Protein AF-A0A811VHV4-F1 (afdb_monomer_lite)

InterPro domains:
  IPR000092 Polyprenyl synthetase-like [PF00348] (8-202)
  IPR008949 Isoprenoid synthase domain superfamily [G3DSA:1.10.600.10] (3-207)
  IPR008949 Isoprenoid synthase domain superfamily [SSF48576] (8-201)
  IPR033749 Polyprenyl synthetase, conserved site [PS00723] (11-25)
  IPR039702 Farnesyl pyrophosphate synthase-like [PTHR11525] (8-202)

Sequence (209 aa):
MYILQMICFILITDDIVDRSTTRRGKICWHHLDGVGLSAINDALLIENGLYELLHKHFRHLDCYADLLELFQQNIFKCICGQTLDILLTKRNVTTFNMNTYKSLVLNKTSCHFFYLPIFLGLHLAGVRDPEVFKESEAIIYDLGNYFQAKNDFLDVFGNPEITGKIGSDIQSNKCSWLAVKCMEHASEEQKAVMAECYGQNGRCSLPSI

Foldseek 3Di:
DLLVLLVVLLQLVVCVLLVFQWDQQHGRPLPDPPPNPVSNVVSVVSLVVSVVVLCVPPVPPPCSVVLVCLSVVLSVLQVVLVVLQLVQLPDQLLPQAPVSVLSSLVRNFLSSPQLNVVVVVCVVVVPDDVVVNVVSSVVSSVVSSVVQLVVLVCLQANDCVVRRTHRRCQLSSGSHPVSNVCSVPPDPVSSVLSRVAGNDDDDSHDHRD

Organism: Ceratitis capitata (NCBI:txid7213)

Secondary structure (DSSP, 8-state):
-HHHHHHHHHHHHHHHHTT-SEETTEE-GGGSTTTGGGHHHHHHHHHHHHHHHHHHHHTTSTTHHHHHHHHHHHHHHHHHHHHHHHHHTTS-GGG--HHHHHHHHIIIIIIIIIIHHHHHHHHHTT---HHHHHHHHHHHHHHHHHHHHHHHHHHHHS-HHHHSS---TTTTT---HHHHHHHHH--HHHHHHHHHHTT--STTPPPP-

Structure (mmCIF, N/CA/C/O backbone):
data_AF-A0A811VHV4-F1
#
_entry.id   AF-A0A811VHV4-F1
#
loop_
_atom_site.group_PDB
_atom_site.id
_atom_site.type_symbol
_atom_site.label_atom_id
_atom_site.label_alt_id
_atom_site.label_comp_id
_atom_site.label_asym_id
_atom_site.label_entity_id
_atom_site.label_seq_id
_atom_site.pdbx_PDB_ins_code
_atom_site.Cartn_x
_atom_site.Cartn_y
_atom_site.Cartn_z
_atom_site.occupancy
_atom_site.B_iso_or_equiv
_atom_site.auth_seq_id
_atom_site.auth_comp_id
_atom_site.auth_asym_id
_atom_site.auth_atom_id
_atom_site.pdbx_PDB_model_num
ATOM 1 N N . MET A 1 1 ? 3.488 -8.188 -15.538 1.00 52.50 1 MET A N 1
ATOM 2 C CA . MET A 1 1 ? 4.008 -9.314 -14.727 1.00 52.50 1 MET A CA 1
ATOM 3 C C . MET A 1 1 ? 4.801 -8.818 -13.514 1.00 52.50 1 MET A C 1
ATOM 5 O O . MET A 1 1 ? 4.382 -9.105 -12.406 1.00 52.50 1 MET A O 1
ATOM 9 N N . TYR A 1 2 ? 5.847 -8.006 -13.695 1.00 70.56 2 TYR A N 1
ATOM 10 C CA . TYR A 1 2 ? 6.724 -7.480 -12.625 1.00 70.56 2 TYR A CA 1
ATOM 11 C C . TYR A 1 2 ? 6.000 -6.685 -11.524 1.00 70.56 2 TYR A C 1
ATOM 13 O O . TYR A 1 2 ? 6.108 -7.004 -10.346 1.00 70.56 2 TYR A O 1
ATOM 21 N N . ILE A 1 3 ? 5.172 -5.707 -11.911 1.00 71.44 3 ILE A N 1
ATOM 22 C CA . ILE A 1 3 ? 4.369 -4.904 -10.967 1.00 71.44 3 ILE A CA 1
ATOM 23 C C . ILE A 1 3 ? 3.436 -5.798 -10.133 1.00 71.44 3 ILE A C 1
ATOM 25 O O . ILE A 1 3 ? 3.267 -5.589 -8.937 1.00 71.44 3 ILE A O 1
ATOM 29 N N . LEU A 1 4 ? 2.865 -6.838 -10.753 1.00 71.12 4 LEU A N 1
ATOM 30 C CA . LEU A 1 4 ? 1.961 -7.764 -10.073 1.00 71.12 4 LEU A CA 1
ATOM 31 C C . LEU A 1 4 ? 2.694 -8.611 -9.024 1.00 71.12 4 LEU A C 1
ATOM 33 O O . LEU A 1 4 ? 2.136 -8.843 -7.960 1.00 71.12 4 LEU A O 1
ATOM 37 N N . GLN A 1 5 ? 3.930 -9.042 -9.296 1.00 74.06 5 GLN A N 1
ATOM 38 C CA . GLN A 1 5 ? 4.745 -9.770 -8.317 1.00 74.06 5 GLN A CA 1
ATOM 39 C C . GLN A 1 5 ? 5.086 -8.904 -7.111 1.00 74.06 5 GLN A C 1
ATOM 41 O O . GLN A 1 5 ? 4.944 -9.364 -5.981 1.00 74.06 5 GLN A O 1
ATOM 46 N N . MET A 1 6 ? 5.444 -7.640 -7.340 1.00 78.94 6 MET A N 1
ATOM 47 C CA . MET A 1 6 ? 5.687 -6.716 -6.240 1.00 78.94 6 MET A CA 1
ATOM 48 C C . MET A 1 6 ? 4.425 -6.532 -5.377 1.00 78.94 6 MET A C 1
ATOM 50 O O . MET A 1 6 ? 4.486 -6.666 -4.160 1.00 78.94 6 MET A O 1
ATOM 54 N N . ILE A 1 7 ? 3.261 -6.312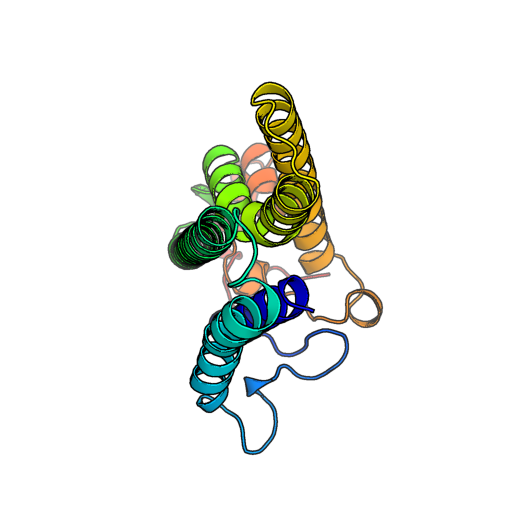 -6.000 1.00 82.75 7 ILE A N 1
ATOM 55 C CA . ILE A 1 7 ? 1.985 -6.215 -5.273 1.00 82.75 7 ILE A CA 1
ATOM 56 C C . ILE A 1 7 ? 1.703 -7.506 -4.485 1.00 82.75 7 ILE A C 1
ATOM 58 O O . ILE A 1 7 ? 1.232 -7.441 -3.355 1.00 82.75 7 ILE A O 1
ATOM 62 N N . CYS A 1 8 ? 1.996 -8.683 -5.044 1.00 88.19 8 CYS A N 1
ATOM 63 C CA . CYS A 1 8 ? 1.792 -9.951 -4.343 1.00 88.19 8 CYS A CA 1
ATOM 64 C C . CYS A 1 8 ? 2.658 -10.081 -3.081 1.00 88.19 8 CYS A C 1
ATOM 66 O O . CYS A 1 8 ? 2.121 -10.473 -2.048 1.00 88.19 8 CYS A O 1
ATOM 68 N N . PHE A 1 9 ? 3.952 -9.744 -3.133 1.00 90.31 9 PHE A N 1
ATOM 69 C CA . PHE A 1 9 ? 4.819 -9.833 -1.947 1.00 90.31 9 PHE A CA 1
ATOM 70 C C . PHE A 1 9 ? 4.335 -8.888 -0.832 1.00 90.31 9 PHE A C 1
ATOM 72 O O . PHE A 1 9 ? 4.255 -9.287 0.333 1.00 90.31 9 PHE A O 1
ATOM 79 N N . ILE A 1 10 ? 3.950 -7.658 -1.198 1.00 90.75 10 ILE A N 1
ATOM 80 C CA . ILE A 1 10 ? 3.453 -6.662 -0.242 1.00 90.75 10 ILE A CA 1
ATOM 81 C C . ILE A 1 10 ? 2.169 -7.171 0.410 1.00 90.75 10 ILE A C 1
ATOM 83 O O . ILE A 1 10 ? 2.058 -7.139 1.626 1.00 90.75 10 ILE A O 1
ATOM 87 N N . LEU A 1 11 ? 1.224 -7.704 -0.370 1.00 92.75 11 LEU A N 1
ATOM 88 C CA . LEU A 1 11 ? -0.044 -8.198 0.173 1.00 92.75 11 LEU A CA 1
ATOM 89 C C . LEU A 1 11 ? 0.126 -9.421 1.080 1.00 92.75 11 LEU A C 1
ATOM 91 O O . LEU A 1 11 ? -0.565 -9.512 2.086 1.00 92.75 11 LEU A O 1
ATOM 95 N N . ILE A 1 12 ? 1.035 -10.350 0.759 1.00 94.94 12 ILE A N 1
ATOM 96 C CA . ILE A 1 12 ? 1.286 -11.516 1.624 1.00 94.94 12 ILE A CA 1
ATOM 97 C C . ILE A 1 12 ? 1.836 -11.066 2.979 1.00 94.94 12 ILE A C 1
ATOM 99 O O . ILE A 1 12 ? 1.396 -11.565 4.013 1.00 94.94 12 ILE A O 1
ATOM 103 N N . THR A 1 13 ? 2.787 -10.130 2.984 1.00 94.88 13 THR A N 1
ATOM 104 C CA . THR A 1 13 ? 3.376 -9.629 4.233 1.00 94.88 13 THR A CA 1
ATOM 105 C C . THR A 1 13 ? 2.390 -8.767 5.026 1.00 94.88 13 THR A C 1
ATOM 107 O O . THR A 1 13 ? 2.272 -8.962 6.233 1.00 94.88 13 THR A O 1
ATOM 110 N N . ASP A 1 14 ? 1.627 -7.898 4.356 1.00 93.69 14 ASP A N 1
ATOM 111 C CA . ASP A 1 14 ? 0.544 -7.085 4.933 1.00 93.69 14 ASP A CA 1
ATOM 112 C C . ASP A 1 14 ? -0.527 -7.972 5.590 1.00 93.69 14 ASP A C 1
ATOM 114 O O . ASP A 1 14 ? -0.822 -7.789 6.766 1.00 93.69 14 ASP A O 1
ATOM 118 N N . ASP A 1 15 ? -1.002 -9.021 4.903 1.00 95.19 15 ASP A N 1
ATOM 119 C CA . ASP A 1 15 ? -1.993 -9.962 5.446 1.00 95.19 15 ASP A CA 1
ATOM 120 C C . ASP A 1 15 ? -1.512 -10.641 6.742 1.00 95.19 15 ASP A C 1
ATOM 122 O O . ASP A 1 15 ? -2.307 -10.854 7.658 1.00 95.19 15 ASP A O 1
ATOM 126 N N . ILE A 1 16 ? -0.224 -10.997 6.832 1.00 94.88 16 ILE A N 1
ATOM 127 C CA . ILE A 1 16 ? 0.360 -11.616 8.035 1.00 94.88 16 ILE A CA 1
ATOM 128 C C . ILE A 1 16 ? 0.435 -10.602 9.179 1.00 94.88 16 ILE A C 1
ATOM 130 O O . ILE A 1 16 ? 0.055 -10.914 10.309 1.00 94.88 16 ILE A O 1
ATOM 134 N N . VAL A 1 17 ? 0.944 -9.398 8.898 1.00 92.75 17 VAL A N 1
ATOM 135 C CA . VAL A 1 17 ? 1.112 -8.328 9.893 1.00 92.75 17 VAL A CA 1
ATOM 136 C C . VAL A 1 17 ? -0.241 -7.897 10.454 1.00 92.75 17 VAL A C 1
ATOM 138 O O . VAL A 1 17 ? -0.388 -7.774 11.673 1.00 92.75 17 VAL A O 1
ATOM 141 N N . ASP A 1 18 ? -1.233 -7.751 9.580 1.00 90.81 18 ASP A N 1
ATOM 142 C CA . ASP A 1 18 ? -2.575 -7.279 9.919 1.00 90.81 18 ASP A CA 1
ATOM 143 C C . ASP A 1 18 ? -3.500 -8.407 10.382 1.00 90.81 18 ASP A C 1
ATOM 145 O O . ASP A 1 18 ? -4.642 -8.155 10.762 1.00 90.81 18 ASP A O 1
ATOM 149 N N . ARG A 1 19 ? -3.011 -9.656 10.388 1.00 90.75 19 ARG A N 1
ATOM 150 C CA . ARG A 1 19 ? -3.784 -10.857 10.751 1.00 90.75 19 ARG A CA 1
ATOM 151 C C . ARG A 1 19 ? -5.083 -10.959 9.947 1.00 90.75 19 ARG A C 1
ATOM 153 O O . ARG A 1 19 ? -6.136 -11.321 10.474 1.00 90.75 19 ARG A O 1
ATOM 160 N N . SER A 1 20 ? -5.008 -10.587 8.673 1.00 91.56 20 SER A N 1
ATOM 161 C CA . SER A 1 20 ? -6.149 -10.597 7.768 1.00 91.56 20 SER A CA 1
ATOM 162 C C . SER A 1 20 ? -6.612 -12.026 7.497 1.00 91.56 20 SER A C 1
ATOM 164 O O . SER A 1 20 ? -5.809 -12.936 7.305 1.00 91.56 20 SER A O 1
ATOM 166 N N . THR A 1 21 ? -7.929 -12.218 7.435 1.00 92.50 21 THR A N 1
ATOM 167 C CA . THR A 1 21 ? -8.536 -13.539 7.221 1.00 92.50 21 THR A CA 1
ATOM 168 C C . THR A 1 21 ? -8.737 -13.860 5.743 1.00 92.50 21 THR A C 1
ATOM 170 O O . THR A 1 21 ? -8.557 -15.004 5.319 1.00 92.50 21 THR A O 1
ATOM 173 N N . THR A 1 22 ? -9.124 -12.857 4.951 1.00 94.12 22 THR A N 1
ATOM 174 C CA . THR A 1 22 ? -9.498 -13.006 3.543 1.00 94.12 22 THR A CA 1
ATOM 175 C C . THR A 1 22 ? -8.880 -11.926 2.664 1.00 94.12 22 THR A C 1
ATOM 177 O O . THR A 1 22 ? -8.770 -10.762 3.046 1.00 94.12 22 THR A O 1
ATOM 180 N N . ARG A 1 23 ? -8.510 -12.321 1.446 1.00 94.00 23 ARG A N 1
ATOM 181 C CA . ARG A 1 23 ? -7.950 -11.469 0.402 1.00 94.00 23 ARG A CA 1
ATOM 182 C C . ARG A 1 23 ? -8.468 -11.935 -0.955 1.00 94.00 23 ARG A C 1
ATOM 184 O O . ARG A 1 23 ? -8.338 -13.104 -1.315 1.00 94.00 23 ARG A O 1
ATOM 191 N N . ARG A 1 24 ? -9.034 -11.011 -1.743 1.00 92.44 24 ARG A N 1
ATOM 192 C CA . ARG A 1 24 ? -9.585 -11.286 -3.090 1.00 92.44 24 ARG A CA 1
ATOM 193 C C . ARG A 1 24 ? -10.616 -12.432 -3.091 1.00 92.44 24 ARG A C 1
ATOM 195 O O . ARG A 1 24 ? -10.602 -13.284 -3.977 1.00 92.44 24 ARG A O 1
ATOM 202 N N . GLY A 1 25 ? -11.483 -12.464 -2.077 1.00 92.19 25 GLY A N 1
ATOM 203 C CA . GLY A 1 25 ? -12.561 -13.451 -1.942 1.00 92.19 25 GLY A CA 1
ATOM 204 C C . GLY A 1 25 ? -12.096 -14.858 -1.549 1.00 92.19 25 GLY A C 1
ATOM 205 O O . GLY A 1 25 ? -12.877 -15.802 -1.628 1.00 92.19 25 GLY A O 1
ATOM 206 N N . LYS A 1 26 ? -10.830 -15.025 -1.151 1.00 94.25 26 LYS A N 1
ATOM 207 C CA . LYS A 1 26 ? -10.260 -16.292 -0.671 1.00 94.25 26 LYS A CA 1
ATOM 208 C C . LYS A 1 26 ? -9.580 -16.086 0.675 1.00 94.25 26 LYS A C 1
ATOM 210 O O . LYS A 1 26 ? -9.300 -14.953 1.051 1.00 94.25 26 LYS A O 1
ATOM 215 N N . ILE A 1 27 ? -9.305 -17.169 1.395 1.00 96.06 27 ILE A N 1
ATOM 216 C CA . ILE A 1 27 ? -8.508 -17.105 2.626 1.00 96.06 27 ILE A CA 1
ATOM 217 C C . ILE A 1 27 ? -7.093 -16.592 2.331 1.00 96.06 27 ILE A C 1
ATOM 219 O O . ILE A 1 27 ? -6.532 -16.889 1.272 1.00 96.06 27 ILE A O 1
ATOM 223 N N . CYS A 1 28 ? -6.537 -15.795 3.246 1.00 96.94 28 CYS A N 1
ATOM 224 C CA . CYS A 1 28 ? -5.181 -15.264 3.108 1.00 96.94 28 CYS A CA 1
ATOM 225 C C . CYS A 1 28 ? -4.146 -16.394 3.018 1.00 96.94 28 CYS A C 1
ATOM 227 O O . CYS A 1 28 ? -4.327 -17.469 3.588 1.00 96.94 28 CYS A O 1
ATOM 229 N N . TRP A 1 29 ? -3.039 -16.140 2.313 1.00 97.56 29 TRP A N 1
ATOM 230 C CA . TRP A 1 29 ? -2.029 -17.160 1.994 1.00 97.56 29 TRP A CA 1
ATOM 231 C C . TRP A 1 29 ? -1.515 -17.904 3.238 1.00 97.56 29 TRP A C 1
ATOM 233 O O . TRP A 1 29 ? -1.483 -19.130 3.258 1.00 97.56 29 TRP A O 1
ATOM 243 N N . HIS A 1 30 ? -1.214 -17.170 4.311 1.00 97.19 30 HIS A N 1
ATOM 244 C CA . HIS A 1 30 ? -0.701 -17.723 5.568 1.00 97.19 30 HIS A CA 1
ATOM 245 C C . HIS A 1 30 ? -1.728 -18.549 6.370 1.00 97.19 30 HIS A C 1
ATOM 247 O O . HIS A 1 30 ? -1.357 -19.203 7.342 1.00 97.19 30 HIS A O 1
ATOM 253 N N . HIS A 1 31 ? -3.005 -18.539 5.975 1.00 96.44 31 HIS A N 1
ATOM 254 C CA . HIS A 1 31 ? -4.063 -19.359 6.569 1.00 96.44 31 HIS A CA 1
ATOM 255 C C . HIS A 1 31 ? -4.321 -20.671 5.819 1.00 96.44 31 HIS A C 1
ATOM 257 O O . HIS A 1 31 ? -5.111 -21.489 6.291 1.00 96.44 31 HIS A O 1
ATOM 263 N N . LEU A 1 32 ? -3.687 -20.888 4.665 1.00 97.19 32 LEU A N 1
ATOM 264 C CA . LEU A 1 32 ? -3.795 -22.159 3.956 1.00 97.19 32 LEU A CA 1
ATOM 265 C C . LEU A 1 32 ? -3.108 -23.283 4.734 1.00 97.19 32 LEU A C 1
ATOM 267 O O . LEU A 1 32 ? -2.071 -23.082 5.374 1.00 97.19 32 LEU A O 1
ATOM 271 N N . ASP A 1 33 ? -3.688 -24.479 4.640 1.00 97.00 33 ASP A N 1
ATOM 272 C CA . ASP A 1 33 ? -3.128 -25.674 5.261 1.00 97.00 33 ASP A CA 1
ATOM 273 C C . ASP A 1 33 ? -1.717 -25.956 4.718 1.00 97.00 33 A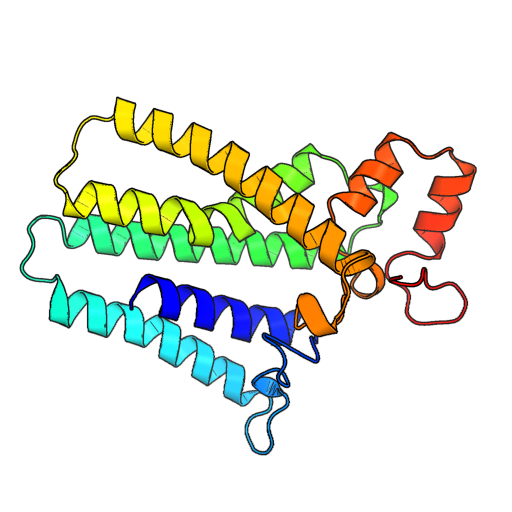SP A C 1
ATOM 275 O O . ASP A 1 33 ? -1.466 -25.864 3.515 1.00 97.00 33 ASP A O 1
ATOM 279 N N . GLY A 1 34 ? -0.780 -26.244 5.622 1.00 96.06 34 GLY A N 1
ATOM 280 C CA . GLY A 1 34 ? 0.634 -26.456 5.300 1.00 96.06 34 GLY A CA 1
ATOM 281 C C . GLY A 1 34 ? 1.470 -25.202 4.995 1.00 96.06 34 GLY A C 1
ATOM 282 O O . GLY A 1 34 ? 2.676 -25.350 4.810 1.00 96.06 34 GLY A O 1
ATOM 283 N N . VAL A 1 35 ? 0.888 -23.993 4.971 1.00 97.62 35 VAL A N 1
ATOM 284 C CA . VAL A 1 35 ? 1.635 -22.738 4.735 1.00 97.62 35 VAL A CA 1
ATOM 285 C C . VAL A 1 35 ? 2.039 -22.080 6.061 1.00 97.62 35 VAL A C 1
ATOM 287 O O . VAL A 1 35 ? 3.207 -22.073 6.450 1.00 97.62 35 VAL A O 1
ATOM 290 N N . GLY A 1 36 ? 1.079 -21.530 6.811 1.00 96.56 36 GLY A N 1
ATOM 291 C CA . GLY A 1 36 ? 1.384 -20.820 8.056 1.00 96.56 36 GLY A CA 1
ATOM 292 C C . GLY A 1 36 ? 2.429 -19.710 7.859 1.00 96.56 36 GLY A C 1
ATOM 293 O O . GLY A 1 36 ? 2.364 -18.924 6.915 1.00 96.56 36 GLY A O 1
ATOM 294 N N . LEU A 1 37 ? 3.433 -19.659 8.740 1.00 96.81 37 LEU A N 1
ATOM 295 C CA . LEU A 1 37 ? 4.505 -18.657 8.671 1.00 96.81 37 LEU A CA 1
ATOM 296 C C . LEU A 1 37 ? 5.555 -18.930 7.578 1.00 96.81 37 LEU A C 1
ATOM 298 O O . LEU A 1 37 ? 6.397 -18.061 7.345 1.00 96.81 37 LEU A O 1
ATOM 302 N N . SER A 1 38 ? 5.499 -20.063 6.856 1.00 97.31 38 SER A N 1
ATOM 303 C CA . SER A 1 38 ? 6.341 -20.245 5.658 1.00 97.31 38 SER A CA 1
ATOM 304 C C . SER A 1 38 ? 6.040 -19.186 4.595 1.00 97.31 38 SER A C 1
ATOM 306 O O . SER A 1 38 ? 6.923 -18.841 3.813 1.00 97.31 38 SER A O 1
ATOM 308 N N . ALA A 1 39 ? 4.841 -18.593 4.646 1.00 97.06 39 ALA A N 1
ATOM 309 C CA . ALA A 1 39 ? 4.422 -17.450 3.847 1.00 97.06 39 ALA A CA 1
ATOM 310 C C . ALA A 1 39 ? 5.426 -16.283 3.850 1.00 97.06 39 ALA A C 1
ATOM 312 O O . ALA A 1 39 ? 5.520 -15.560 2.861 1.00 97.06 39 ALA A O 1
ATOM 313 N N . ILE A 1 40 ? 6.199 -16.104 4.930 1.00 96.56 40 ILE A N 1
ATOM 314 C CA . ILE A 1 40 ? 7.266 -15.094 4.990 1.00 96.56 40 ILE A CA 1
ATOM 315 C C . ILE A 1 40 ? 8.348 -15.409 3.950 1.00 96.56 40 ILE A C 1
ATOM 317 O O . ILE A 1 40 ? 8.746 -14.537 3.180 1.00 96.56 40 ILE A O 1
ATOM 321 N N . ASN A 1 41 ? 8.799 -16.663 3.894 1.00 97.19 41 ASN A N 1
ATOM 322 C CA . ASN A 1 41 ? 9.777 -17.102 2.905 1.00 97.19 41 ASN A CA 1
ATOM 323 C C . ASN A 1 41 ? 9.199 -17.051 1.483 1.00 97.19 41 ASN A C 1
ATOM 325 O O . ASN A 1 41 ? 9.908 -16.674 0.554 1.00 97.19 41 ASN A O 1
ATOM 329 N N . ASP A 1 42 ? 7.914 -17.362 1.309 1.00 97.00 42 ASP A N 1
ATOM 330 C CA . ASP A 1 42 ? 7.249 -17.261 0.005 1.00 97.00 42 ASP A CA 1
ATOM 331 C C . ASP A 1 42 ? 7.206 -15.811 -0.503 1.00 97.00 42 ASP A C 1
ATOM 333 O O . ASP A 1 42 ? 7.451 -15.557 -1.683 1.00 97.00 42 ASP A O 1
ATOM 337 N N . ALA A 1 43 ? 6.960 -14.840 0.384 1.00 95.56 43 ALA A N 1
ATOM 338 C CA . ALA A 1 43 ? 7.027 -13.424 0.035 1.00 95.56 43 ALA A CA 1
ATOM 339 C C . ALA A 1 43 ? 8.448 -13.006 -0.381 1.00 95.56 43 ALA A C 1
ATOM 341 O O . ALA A 1 43 ? 8.606 -12.352 -1.412 1.00 95.56 43 ALA A O 1
ATOM 342 N N . LEU A 1 44 ? 9.477 -13.445 0.355 1.00 95.12 44 LEU A N 1
ATOM 343 C CA . LEU A 1 44 ? 10.881 -13.200 0.001 1.00 95.12 44 LEU A CA 1
ATOM 344 C C . LEU A 1 44 ? 11.255 -13.838 -1.343 1.00 95.12 44 LEU A C 1
ATOM 346 O O . LEU A 1 44 ? 11.988 -13.238 -2.128 1.00 95.12 44 LEU A O 1
ATOM 350 N N . LEU A 1 45 ? 10.739 -15.034 -1.639 1.00 95.75 45 LEU A N 1
ATOM 351 C CA . LEU A 1 45 ? 10.935 -15.695 -2.928 1.00 95.75 45 LEU A CA 1
ATOM 352 C C . LEU A 1 45 ? 10.320 -14.878 -4.071 1.00 95.75 45 LEU A C 1
ATOM 354 O O . LEU A 1 45 ? 10.953 -14.713 -5.113 1.00 95.75 45 LEU A O 1
ATOM 358 N N . ILE A 1 46 ? 9.106 -14.353 -3.885 1.00 94.69 46 ILE A N 1
ATOM 359 C CA . ILE A 1 46 ? 8.431 -13.510 -4.882 1.00 94.69 46 ILE A CA 1
ATOM 360 C C . ILE A 1 46 ? 9.198 -12.200 -5.095 1.00 94.69 46 ILE A C 1
ATOM 362 O O . ILE A 1 46 ? 9.397 -11.796 -6.242 1.00 94.69 46 ILE A O 1
ATOM 366 N N . GLU A 1 47 ? 9.650 -11.560 -4.014 1.00 92.81 47 GLU A N 1
ATOM 367 C CA . GLU A 1 47 ? 10.460 -10.342 -4.076 1.00 92.81 47 GLU A CA 1
ATOM 368 C C . GLU A 1 47 ? 11.782 -10.588 -4.815 1.00 92.81 47 GLU A C 1
ATOM 370 O O . GLU A 1 47 ? 12.119 -9.851 -5.734 1.00 92.81 47 GLU A O 1
ATOM 375 N N . ASN A 1 48 ? 12.521 -11.649 -4.488 1.00 93.62 48 ASN A N 1
ATOM 376 C CA . ASN A 1 48 ? 13.802 -11.928 -5.144 1.00 93.62 48 ASN A CA 1
ATOM 377 C C . ASN A 1 48 ? 13.624 -12.395 -6.596 1.00 93.62 48 ASN A C 1
ATOM 379 O O . ASN A 1 48 ? 14.386 -12.001 -7.482 1.00 93.62 48 ASN A O 1
ATOM 383 N N . GLY A 1 49 ? 12.567 -13.162 -6.876 1.00 93.88 49 GLY A N 1
ATOM 384 C CA . GLY A 1 49 ? 12.206 -13.576 -8.231 1.00 93.88 49 GLY A CA 1
ATOM 385 C C . GLY A 1 49 ? 11.897 -12.401 -9.166 1.00 93.88 49 GLY A C 1
ATOM 386 O O . GLY A 1 49 ? 12.081 -12.518 -10.379 1.00 93.88 49 GLY A O 1
ATOM 387 N N . LEU A 1 50 ? 11.487 -11.250 -8.623 1.00 92.44 50 LEU A N 1
ATOM 388 C CA . LEU A 1 50 ? 11.330 -10.013 -9.385 1.00 92.44 50 LEU A CA 1
ATOM 389 C C . LEU A 1 50 ? 12.653 -9.578 -10.022 1.00 92.44 50 LEU A C 1
ATOM 391 O O . LEU A 1 50 ? 12.679 -9.275 -11.214 1.00 92.44 50 LEU A O 1
ATOM 395 N N . TYR A 1 51 ? 13.747 -9.581 -9.256 1.00 92.62 51 TYR A N 1
ATOM 396 C CA . TYR A 1 51 ? 15.066 -9.170 -9.741 1.00 92.62 51 TYR A CA 1
ATOM 397 C C . TYR A 1 51 ? 15.638 -10.162 -10.754 1.00 92.62 51 TYR A C 1
ATOM 399 O O . TYR A 1 51 ? 16.215 -9.739 -11.755 1.00 92.62 51 TYR A O 1
ATOM 407 N N . GLU A 1 52 ? 15.392 -11.460 -10.571 1.00 94.94 52 GLU A N 1
ATOM 408 C CA . GLU A 1 52 ? 15.739 -12.483 -11.567 1.00 94.94 52 GLU A CA 1
ATOM 409 C C . GLU A 1 52 ? 15.035 -12.232 -12.905 1.00 94.94 52 GLU A C 1
ATOM 411 O O . GLU A 1 52 ? 15.640 -12.299 -13.978 1.00 94.94 52 GLU A O 1
ATOM 416 N N . LEU A 1 53 ? 13.749 -11.880 -12.863 1.00 93.19 53 LEU A N 1
ATOM 417 C CA . LEU A 1 53 ? 12.997 -11.558 -14.070 1.00 93.19 53 LEU A CA 1
ATOM 418 C C . LEU A 1 53 ? 13.444 -10.224 -14.675 1.00 93.19 53 LEU A C 1
ATOM 420 O O . LEU A 1 53 ? 13.513 -10.118 -15.902 1.00 93.19 53 LEU A O 1
ATOM 424 N N . LEU A 1 54 ? 13.750 -9.213 -13.857 1.00 92.50 54 LEU A N 1
ATOM 425 C CA . LEU A 1 54 ? 14.297 -7.950 -14.352 1.00 92.50 54 LEU A CA 1
ATOM 426 C C . LEU A 1 54 ? 15.619 -8.190 -15.079 1.00 92.50 54 LEU A C 1
ATOM 428 O O . LEU A 1 54 ? 15.782 -7.752 -16.217 1.00 92.50 54 LEU A O 1
ATOM 432 N N . HIS A 1 55 ? 16.523 -8.953 -14.468 1.00 94.69 55 HIS A N 1
ATOM 433 C CA . HIS A 1 55 ? 17.791 -9.325 -15.076 1.00 94.69 55 HIS A CA 1
ATOM 434 C C . HIS A 1 55 ? 17.574 -10.088 -16.385 1.00 94.69 55 HIS A C 1
ATOM 436 O O . HIS A 1 55 ? 18.103 -9.708 -17.426 1.00 94.69 55 HIS A O 1
ATOM 442 N N . LYS A 1 56 ? 16.746 -11.135 -16.372 1.00 95.50 56 LYS A N 1
ATOM 443 C CA . LYS A 1 56 ? 16.489 -11.968 -17.552 1.00 95.50 56 LYS A CA 1
ATOM 444 C C . LYS A 1 56 ? 15.953 -11.169 -18.740 1.00 95.50 56 LYS A C 1
ATOM 446 O O . LYS A 1 56 ? 16.338 -11.438 -19.875 1.00 95.50 56 LYS A O 1
ATOM 451 N N . HIS A 1 57 ? 15.057 -10.218 -18.488 1.00 94.31 57 HIS A N 1
ATOM 452 C CA . HIS A 1 57 ? 14.297 -9.558 -19.546 1.00 94.31 57 HIS A CA 1
ATOM 453 C C . HIS A 1 57 ? 14.790 -8.159 -19.904 1.00 94.31 57 HIS A C 1
ATOM 455 O O . HIS A 1 57 ? 14.540 -7.731 -21.024 1.00 94.31 57 HIS A O 1
ATOM 461 N N . PHE A 1 58 ? 15.498 -7.460 -19.015 1.00 94.75 58 PHE A N 1
ATOM 462 C CA . PHE A 1 58 ? 15.845 -6.051 -19.220 1.00 94.75 58 PHE A CA 1
ATOM 463 C C . PHE A 1 58 ? 17.334 -5.738 -19.095 1.00 94.75 58 PHE A C 1
ATOM 465 O O . PHE A 1 58 ? 17.715 -4.624 -19.428 1.00 94.75 58 PHE A O 1
ATOM 472 N N . ARG A 1 59 ? 18.203 -6.693 -18.718 1.00 96.38 59 ARG A N 1
ATOM 473 C CA . ARG A 1 59 ? 19.664 -6.459 -18.593 1.00 96.38 59 ARG A CA 1
ATOM 474 C C . ARG A 1 59 ? 20.352 -5.893 -19.837 1.00 96.38 59 ARG A C 1
ATOM 476 O O . ARG A 1 59 ? 21.485 -5.443 -19.749 1.00 96.38 59 ARG A O 1
ATOM 483 N N . HIS A 1 60 ? 19.723 -6.033 -21.000 1.00 95.62 60 HIS A N 1
ATOM 484 C CA . HIS A 1 60 ? 20.253 -5.587 -22.284 1.00 95.62 60 HIS A CA 1
ATOM 485 C C . HIS A 1 60 ? 19.806 -4.165 -22.652 1.00 95.62 60 HIS A C 1
ATOM 487 O O . HIS A 1 60 ? 20.251 -3.652 -23.671 1.00 95.62 60 HIS A O 1
ATOM 493 N N . LEU A 1 61 ? 18.907 -3.556 -21.872 1.00 94.75 61 LEU A N 1
ATOM 494 C CA . LEU A 1 61 ? 18.459 -2.185 -22.083 1.00 94.75 61 LEU A CA 1
ATOM 495 C C . LEU A 1 61 ? 19.432 -1.200 -21.437 1.00 94.75 61 LEU A C 1
ATOM 497 O O . LEU A 1 61 ? 19.875 -1.413 -20.309 1.00 94.75 61 LEU A O 1
ATOM 501 N N . ASP A 1 62 ? 19.662 -0.067 -22.097 1.00 92.88 62 ASP A N 1
ATOM 502 C CA . ASP A 1 62 ? 20.516 1.006 -21.570 1.00 92.88 62 ASP A CA 1
ATOM 503 C C . ASP A 1 62 ? 19.982 1.585 -20.249 1.00 92.88 62 ASP A C 1
ATOM 505 O O . ASP A 1 62 ? 20.750 2.015 -19.394 1.00 92.88 62 ASP A O 1
ATOM 509 N N . CYS A 1 63 ? 18.659 1.560 -20.049 1.00 91.44 63 CYS A N 1
ATOM 510 C CA . CYS A 1 63 ? 18.013 2.017 -18.819 1.00 91.44 63 CYS A CA 1
ATOM 511 C C . CYS A 1 63 ? 17.947 0.949 -17.714 1.00 91.44 63 CYS A C 1
ATOM 513 O O . CYS A 1 63 ? 17.298 1.182 -16.701 1.00 91.44 63 CYS A O 1
ATOM 515 N N . TYR A 1 64 ? 18.589 -0.220 -17.855 1.00 94.38 64 TYR A N 1
ATOM 516 C CA . TYR A 1 64 ? 18.492 -1.300 -16.860 1.00 94.38 64 TYR A CA 1
ATOM 517 C C . TYR A 1 64 ? 18.867 -0.858 -15.437 1.00 94.38 64 TYR A C 1
ATOM 519 O O . TYR A 1 64 ? 18.195 -1.246 -14.482 1.00 94.38 64 TYR A O 1
ATOM 527 N N . ALA A 1 65 ? 19.910 -0.034 -15.296 1.00 93.69 65 ALA A N 1
ATOM 528 C CA . ALA A 1 65 ? 20.310 0.516 -14.003 1.00 93.69 65 ALA A CA 1
ATOM 529 C C . ALA A 1 65 ? 19.216 1.421 -13.410 1.00 93.69 65 ALA A C 1
ATOM 531 O O . ALA A 1 65 ? 18.844 1.224 -12.255 1.00 93.69 65 ALA A O 1
ATOM 532 N N . ASP A 1 66 ? 18.641 2.315 -14.226 1.00 91.88 66 ASP A N 1
ATOM 533 C CA . ASP A 1 66 ? 17.518 3.183 -13.838 1.00 91.88 66 ASP A CA 1
ATOM 534 C C . ASP A 1 66 ? 16.317 2.341 -13.367 1.00 91.88 66 ASP A C 1
ATOM 536 O O . ASP A 1 66 ? 15.683 2.642 -12.357 1.00 91.88 66 ASP A O 1
ATOM 540 N N . LEU A 1 67 ? 16.018 1.239 -14.070 1.00 93.38 67 LEU A N 1
ATOM 541 C CA . LEU A 1 67 ? 14.939 0.327 -13.689 1.00 93.38 67 LEU A CA 1
ATOM 542 C C . LEU A 1 67 ? 15.229 -0.362 -12.354 1.00 93.38 67 LEU A C 1
ATOM 544 O O . LEU A 1 67 ? 14.355 -0.416 -11.492 1.00 93.38 67 LEU A O 1
ATOM 548 N N . LEU A 1 68 ? 16.436 -0.896 -12.168 1.00 94.00 68 LEU A N 1
ATOM 549 C CA . LEU A 1 68 ? 16.807 -1.577 -10.929 1.00 94.00 68 LEU A CA 1
ATOM 550 C C . LEU A 1 68 ? 16.715 -0.631 -9.726 1.00 94.00 68 LEU A C 1
ATOM 552 O O . LEU A 1 68 ? 16.123 -0.994 -8.708 1.00 94.00 68 LEU A O 1
ATOM 556 N N . GLU A 1 69 ? 17.240 0.586 -9.871 1.00 93.75 69 GLU A N 1
ATOM 557 C CA . GLU A 1 69 ? 17.154 1.630 -8.854 1.00 93.75 69 GLU A CA 1
ATOM 558 C C . GLU A 1 69 ? 15.695 1.996 -8.555 1.00 93.75 69 GLU A C 1
ATOM 560 O O . GLU A 1 69 ? 15.295 2.026 -7.389 1.00 93.75 69 GLU A O 1
ATOM 565 N N . LEU A 1 70 ? 14.869 2.182 -9.590 1.00 93.06 70 LEU A N 1
ATOM 566 C CA . LEU A 1 70 ? 13.449 2.482 -9.437 1.00 93.06 70 LEU A CA 1
ATOM 567 C C . LEU A 1 70 ? 12.731 1.417 -8.593 1.00 93.06 70 LEU A C 1
ATOM 569 O O . LEU A 1 70 ? 11.972 1.763 -7.685 1.00 93.06 70 LEU A O 1
ATOM 573 N N . PHE A 1 71 ? 12.964 0.130 -8.865 1.00 93.25 71 PHE A N 1
ATOM 574 C CA . PHE A 1 71 ? 12.364 -0.961 -8.092 1.00 93.25 71 PHE A CA 1
ATOM 575 C C . PHE A 1 71 ? 12.854 -0.970 -6.640 1.00 93.25 71 PHE A C 1
ATOM 577 O O . PHE A 1 71 ? 12.032 -0.986 -5.723 1.00 93.25 71 PHE A O 1
ATOM 584 N N . GLN A 1 72 ? 14.168 -0.906 -6.419 1.00 93.06 72 GLN A N 1
ATOM 585 C CA . GLN A 1 72 ? 14.754 -0.956 -5.076 1.00 93.06 72 GLN A CA 1
ATOM 586 C C . GLN A 1 72 ? 14.306 0.223 -4.207 1.00 93.06 72 GLN A C 1
ATOM 588 O O . GLN A 1 72 ? 13.876 0.027 -3.069 1.00 93.06 72 GLN A O 1
ATOM 593 N N . GLN A 1 73 ? 14.342 1.444 -4.747 1.00 92.44 73 GLN A N 1
ATOM 594 C CA . GLN A 1 73 ? 13.906 2.636 -4.022 1.00 92.44 73 GLN A CA 1
ATOM 595 C C . GLN A 1 73 ? 12.415 2.576 -3.670 1.00 92.44 73 GLN A C 1
ATOM 597 O O . GLN A 1 73 ? 12.032 2.959 -2.564 1.00 92.44 73 GLN A O 1
ATOM 602 N N . ASN A 1 74 ? 11.560 2.094 -4.579 1.00 91.56 74 ASN A N 1
ATOM 603 C CA . ASN A 1 74 ? 10.125 1.988 -4.307 1.00 91.56 74 ASN A CA 1
ATOM 604 C C . ASN A 1 74 ? 9.800 0.898 -3.286 1.00 91.56 74 ASN A C 1
ATOM 606 O O . ASN A 1 74 ? 8.973 1.135 -2.406 1.00 91.56 74 ASN A O 1
ATOM 610 N N . ILE A 1 75 ? 10.468 -0.255 -3.355 1.00 91.38 75 ILE A N 1
ATOM 611 C CA . ILE A 1 75 ? 10.322 -1.317 -2.353 1.00 91.38 75 ILE A CA 1
ATOM 612 C C . ILE A 1 75 ? 10.755 -0.801 -0.978 1.00 91.38 75 ILE A C 1
ATOM 614 O O . ILE A 1 75 ? 10.007 -0.939 -0.012 1.00 91.38 75 ILE A O 1
ATOM 618 N N . PHE A 1 76 ? 11.900 -0.118 -0.893 1.00 92.56 76 PHE A N 1
ATOM 619 C CA . PHE A 1 76 ? 12.366 0.479 0.357 1.00 92.56 76 PHE A CA 1
ATOM 620 C C . PHE A 1 76 ? 11.365 1.497 0.923 1.00 92.56 76 PHE A C 1
ATOM 622 O O . PHE A 1 76 ? 10.974 1.390 2.086 1.00 92.56 76 PHE A O 1
ATOM 629 N N . LYS A 1 77 ? 10.878 2.437 0.097 1.00 92.69 77 LYS A N 1
ATOM 630 C CA . LYS A 1 77 ? 9.836 3.403 0.494 1.00 92.69 77 LYS A CA 1
ATOM 631 C C . LYS A 1 77 ? 8.574 2.696 1.001 1.00 92.69 77 LYS A C 1
ATOM 633 O O . LYS A 1 77 ? 8.050 3.082 2.045 1.00 92.69 77 LYS A O 1
ATOM 638 N N . CYS A 1 78 ? 8.130 1.642 0.313 1.00 92.56 78 CYS A N 1
ATOM 639 C CA . CYS A 1 78 ? 6.982 0.834 0.721 1.00 92.56 78 CYS A CA 1
ATOM 640 C C . CYS A 1 78 ? 7.186 0.199 2.097 1.00 92.56 78 CYS A C 1
ATOM 642 O O . CYS A 1 78 ? 6.329 0.339 2.967 1.00 92.56 78 CYS A O 1
ATOM 644 N N . ILE A 1 79 ? 8.342 -0.423 2.333 1.00 92.69 79 ILE A N 1
ATOM 645 C CA . ILE A 1 79 ? 8.682 -1.035 3.623 1.00 92.69 79 ILE A CA 1
ATOM 646 C C . ILE A 1 79 ? 8.753 0.022 4.734 1.00 92.69 79 ILE A C 1
ATOM 648 O O . ILE A 1 79 ? 8.259 -0.214 5.839 1.00 92.69 79 ILE A O 1
ATOM 652 N N . CYS A 1 80 ? 9.301 1.210 4.463 1.00 94.62 80 CYS A N 1
ATOM 653 C CA . CYS A 1 80 ? 9.263 2.328 5.408 1.00 94.62 80 CYS A CA 1
ATOM 654 C C . CYS A 1 80 ? 7.824 2.761 5.722 1.00 94.62 80 CYS A C 1
ATOM 656 O O . CYS A 1 80 ? 7.496 2.987 6.886 1.00 94.62 80 CYS A O 1
ATOM 658 N N . GLY A 1 81 ? 6.957 2.837 4.709 1.00 95.00 81 GLY A N 1
ATOM 659 C CA . GLY A 1 81 ? 5.532 3.125 4.876 1.00 95.00 81 GLY A CA 1
ATOM 660 C C . GLY A 1 81 ? 4.809 2.069 5.711 1.00 95.00 81 GLY A C 1
ATOM 661 O O . GLY A 1 81 ? 4.087 2.419 6.640 1.00 95.00 81 GLY A O 1
ATOM 662 N N . GLN A 1 82 ? 5.061 0.786 5.445 1.00 94.69 82 GLN A N 1
ATOM 663 C CA . GLN A 1 82 ? 4.532 -0.332 6.233 1.00 94.69 82 GLN A CA 1
ATOM 664 C C . GLN A 1 82 ? 5.028 -0.289 7.684 1.00 94.69 82 GLN A C 1
ATOM 666 O O . GLN A 1 82 ? 4.264 -0.473 8.627 1.00 94.69 82 GLN A O 1
ATOM 671 N N . THR A 1 83 ? 6.303 0.041 7.889 1.00 95.38 83 THR A N 1
ATOM 672 C CA . THR A 1 83 ? 6.869 0.219 9.231 1.00 95.38 83 THR A CA 1
ATOM 673 C C . THR A 1 83 ? 6.188 1.371 9.966 1.00 95.38 83 THR A C 1
ATOM 675 O O . THR A 1 83 ? 5.836 1.232 11.136 1.00 95.38 83 THR A O 1
ATOM 678 N N . LEU A 1 84 ? 5.972 2.505 9.291 1.00 96.44 84 LEU A N 1
ATOM 679 C CA . LEU A 1 84 ? 5.247 3.637 9.860 1.00 96.44 84 LEU A CA 1
ATOM 680 C C . LEU A 1 84 ? 3.820 3.235 10.248 1.00 96.44 84 LEU A C 1
ATOM 682 O O . LEU A 1 84 ? 3.408 3.543 11.361 1.00 96.44 84 LEU A O 1
ATOM 686 N N . ASP A 1 85 ? 3.107 2.507 9.388 1.00 96.44 85 ASP A N 1
ATOM 687 C CA . ASP A 1 85 ? 1.760 1.997 9.666 1.00 96.44 85 ASP A CA 1
ATOM 688 C C . ASP A 1 85 ? 1.715 1.193 10.974 1.00 96.44 85 ASP A C 1
ATOM 690 O O . ASP A 1 85 ? 0.959 1.518 11.888 1.00 96.44 85 ASP A O 1
ATOM 694 N N . ILE A 1 86 ? 2.622 0.221 11.120 1.00 95.44 86 ILE A N 1
ATOM 695 C CA . ILE A 1 86 ? 2.758 -0.616 12.323 1.00 95.44 86 ILE A CA 1
ATOM 696 C C . ILE A 1 86 ? 3.103 0.217 13.564 1.00 95.44 86 ILE A C 1
ATOM 698 O O . ILE A 1 86 ? 2.664 -0.082 14.672 1.00 95.44 86 ILE A O 1
ATOM 702 N N . LEU A 1 87 ? 3.930 1.253 13.426 1.00 96.44 87 LEU A N 1
ATOM 703 C CA . LEU A 1 87 ? 4.272 2.119 14.556 1.00 96.44 87 LEU A CA 1
ATOM 704 C C . LEU A 1 87 ? 3.086 2.987 14.988 1.00 96.44 87 LEU A C 1
ATOM 706 O O . LEU A 1 87 ? 2.956 3.283 16.178 1.00 96.44 87 LEU A O 1
ATOM 710 N N . LEU A 1 88 ? 2.227 3.392 14.051 1.00 96.50 88 LEU A N 1
ATOM 711 C CA . LEU A 1 88 ? 1.043 4.195 14.344 1.00 96.50 88 LEU A CA 1
ATOM 712 C C . LEU A 1 88 ? -0.020 3.399 15.104 1.00 96.50 88 LEU A C 1
ATOM 714 O O . LEU A 1 88 ? -0.649 3.981 15.985 1.00 96.50 88 LEU A O 1
ATOM 718 N N . THR A 1 89 ? -0.135 2.083 14.888 1.00 95.00 89 THR A N 1
ATOM 719 C CA . THR A 1 89 ? -1.069 1.230 15.655 1.00 95.00 89 THR A CA 1
ATOM 720 C C . THR A 1 89 ? -0.746 1.150 17.149 1.00 95.00 89 THR A C 1
ATOM 722 O O . THR A 1 89 ? -1.575 0.725 17.950 1.00 95.00 89 THR A O 1
ATOM 725 N N . LYS A 1 90 ? 0.447 1.590 17.565 1.00 94.75 90 LYS A N 1
ATOM 726 C CA . LYS A 1 90 ? 0.848 1.675 18.979 1.00 94.75 90 LYS A CA 1
ATOM 727 C C . LYS A 1 90 ? 0.535 3.030 19.612 1.00 94.75 90 LYS A C 1
ATOM 729 O O . LYS A 1 90 ? 0.747 3.201 20.812 1.00 94.75 90 LYS A O 1
ATOM 734 N N . ARG A 1 91 ? 0.100 4.015 18.825 1.00 95.19 91 ARG A N 1
ATOM 735 C CA . ARG A 1 91 ? -0.225 5.356 19.318 1.00 95.19 91 ARG A CA 1
ATOM 736 C C . ARG A 1 91 ? -1.700 5.452 19.679 1.00 95.19 91 ARG A C 1
ATOM 738 O O . ARG A 1 91 ? -2.535 4.695 19.193 1.00 95.19 91 ARG A O 1
ATOM 745 N N . ASN A 1 92 ? -2.016 6.419 20.533 1.00 94.50 92 ASN A N 1
ATOM 746 C CA . ASN A 1 92 ? -3.402 6.740 20.831 1.00 94.50 92 ASN A CA 1
ATOM 747 C C . ASN A 1 92 ? -4.057 7.403 19.606 1.00 94.50 92 ASN A C 1
ATOM 749 O O . ASN A 1 92 ? -3.456 8.302 19.009 1.00 94.50 92 ASN A O 1
ATOM 753 N N . VAL A 1 93 ? -5.283 6.996 19.267 1.00 95.81 93 VAL A N 1
ATOM 754 C CA . VAL A 1 93 ? -6.054 7.522 18.126 1.00 95.81 93 VAL A CA 1
ATOM 755 C C . VAL A 1 93 ? -6.186 9.049 18.146 1.00 95.81 93 VAL A C 1
ATOM 757 O O . VAL A 1 93 ? -6.138 9.682 17.099 1.00 95.81 93 VAL A O 1
ATOM 760 N N . THR A 1 94 ? -6.222 9.667 19.331 1.00 95.56 94 THR A N 1
ATOM 761 C CA . THR A 1 94 ? -6.254 11.134 19.511 1.00 95.56 94 THR A CA 1
ATOM 762 C C . THR A 1 94 ? -5.026 11.862 18.962 1.00 95.56 94 THR A C 1
ATOM 764 O O . THR A 1 94 ? -5.063 13.072 18.759 1.00 95.56 94 THR A O 1
ATOM 767 N N . THR A 1 95 ? -3.933 11.142 18.699 1.00 96.06 95 THR A N 1
ATOM 768 C CA . THR A 1 95 ? -2.719 11.702 18.086 1.00 96.06 95 THR A CA 1
ATOM 769 C C . THR A 1 95 ? -2.746 11.662 16.556 1.00 96.06 95 THR A C 1
ATOM 771 O O . THR A 1 95 ? -1.876 12.256 15.908 1.00 96.06 95 THR A O 1
ATOM 774 N N . PHE A 1 96 ? -3.716 10.961 15.960 1.00 97.25 96 PHE A N 1
ATOM 775 C CA . PHE A 1 96 ? -3.819 10.816 14.513 1.00 97.25 96 PHE A CA 1
ATOM 776 C C . PHE A 1 96 ? -4.206 12.142 13.862 1.00 97.25 96 PHE A C 1
ATOM 778 O O . PHE A 1 96 ? -5.066 12.876 14.338 1.00 97.25 96 PHE A O 1
ATOM 785 N N . ASN A 1 97 ? -3.534 12.464 12.759 1.00 96.62 97 ASN A N 1
ATOM 786 C CA . ASN A 1 97 ? -3.714 13.718 12.039 1.00 96.62 97 ASN A CA 1
ATOM 787 C C . ASN A 1 97 ? -3.392 13.545 10.552 1.00 96.62 97 ASN A C 1
ATOM 789 O O . ASN A 1 97 ? -2.663 12.629 10.154 1.00 96.62 97 ASN A O 1
ATOM 793 N N . MET A 1 98 ? -3.887 14.474 9.734 1.00 97.00 98 MET A N 1
ATOM 794 C CA . MET A 1 98 ? -3.773 14.393 8.279 1.00 97.00 98 MET A CA 1
ATOM 795 C C . MET A 1 98 ? -2.329 14.439 7.764 1.00 97.00 98 MET A C 1
ATOM 797 O O . MET A 1 98 ? -2.034 13.828 6.742 1.00 97.00 98 MET A O 1
ATOM 801 N N . ASN A 1 99 ? -1.407 15.115 8.455 1.00 96.06 99 ASN A N 1
ATOM 802 C CA . ASN A 1 99 ? -0.002 15.175 8.031 1.00 96.06 99 ASN A CA 1
ATOM 803 C C . ASN A 1 99 ? 0.674 13.804 8.150 1.00 96.06 99 ASN A C 1
ATOM 805 O O . ASN A 1 99 ? 1.383 13.360 7.244 1.00 96.06 99 ASN A O 1
ATOM 809 N N . THR A 1 100 ? 0.411 13.116 9.260 1.00 94.50 100 THR A N 1
ATOM 810 C CA . THR A 1 100 ? 0.899 11.755 9.498 1.00 94.50 100 THR A CA 1
ATOM 811 C C . THR A 1 100 ? 0.262 10.780 8.512 1.00 94.50 100 THR A C 1
ATOM 813 O O . THR A 1 100 ? 0.973 9.988 7.900 1.00 94.50 100 THR A O 1
ATOM 816 N N . TYR A 1 101 ? -1.050 10.897 8.290 1.00 97.19 101 TYR A N 1
ATOM 817 C CA . TYR A 1 101 ? -1.779 10.085 7.317 1.00 97.19 101 TYR A CA 1
ATOM 818 C C . TYR A 1 101 ? -1.248 10.261 5.891 1.00 97.19 101 TYR A C 1
ATOM 820 O O . TYR A 1 101 ? -0.876 9.286 5.253 1.00 97.19 101 TYR A O 1
ATOM 828 N N . LYS A 1 102 ? -1.105 11.496 5.401 1.00 95.69 102 LYS A N 1
ATOM 829 C CA . LYS A 1 102 ? -0.542 11.776 4.067 1.00 95.69 102 LYS A CA 1
ATOM 830 C C . LYS A 1 102 ? 0.865 11.202 3.895 1.00 95.69 102 LYS A C 1
ATOM 832 O O . LYS A 1 102 ? 1.191 10.682 2.830 1.00 95.69 102 LYS A O 1
ATOM 837 N N . SER A 1 103 ? 1.687 11.275 4.944 1.00 94.00 103 SER A N 1
ATOM 838 C CA . SER A 1 103 ? 3.032 10.687 4.943 1.00 94.00 103 SER A CA 1
ATOM 839 C C . SER A 1 103 ? 2.974 9.160 4.872 1.00 94.00 103 SER A C 1
ATOM 841 O O . SER A 1 103 ? 3.733 8.554 4.117 1.00 94.00 103 SER A O 1
ATOM 843 N N . LEU A 1 104 ? 2.049 8.542 5.612 1.00 95.25 104 LEU A N 1
ATOM 844 C CA . LEU A 1 104 ? 1.763 7.113 5.530 1.00 95.25 104 LEU A CA 1
ATOM 845 C C . LEU A 1 104 ? 1.329 6.721 4.113 1.00 95.25 104 LEU A C 1
ATOM 847 O O . LEU A 1 104 ? 1.954 5.844 3.528 1.00 95.25 104 LEU A O 1
ATOM 851 N N . VAL A 1 105 ? 0.330 7.390 3.531 1.00 95.19 105 VAL A N 1
ATOM 852 C CA . VAL A 1 105 ? -0.193 7.051 2.198 1.00 95.19 105 VAL A CA 1
ATOM 853 C C . VAL A 1 105 ? 0.878 7.161 1.118 1.00 95.19 105 VAL A C 1
ATOM 855 O O . VAL A 1 105 ? 1.032 6.243 0.310 1.00 95.19 105 VAL A O 1
ATOM 858 N N . LEU A 1 106 ? 1.648 8.253 1.130 1.00 91.81 106 LEU A N 1
ATOM 859 C CA . LEU A 1 106 ? 2.720 8.478 0.165 1.00 91.81 106 LEU A CA 1
ATOM 860 C C . LEU A 1 106 ? 3.724 7.319 0.156 1.00 91.81 106 LEU A C 1
ATOM 862 O O . LEU A 1 106 ? 4.119 6.841 -0.908 1.00 91.81 106 LEU A O 1
ATOM 866 N N . ASN A 1 107 ? 4.115 6.856 1.343 1.00 91.56 107 ASN A N 1
ATOM 867 C CA . ASN A 1 107 ? 5.148 5.838 1.479 1.00 91.56 107 ASN A CA 1
ATOM 868 C C . ASN A 1 107 ? 4.600 4.414 1.382 1.00 91.56 107 ASN A C 1
ATOM 870 O O . ASN A 1 107 ? 5.266 3.577 0.792 1.00 91.56 107 ASN A O 1
ATOM 874 N N . LYS A 1 108 ? 3.413 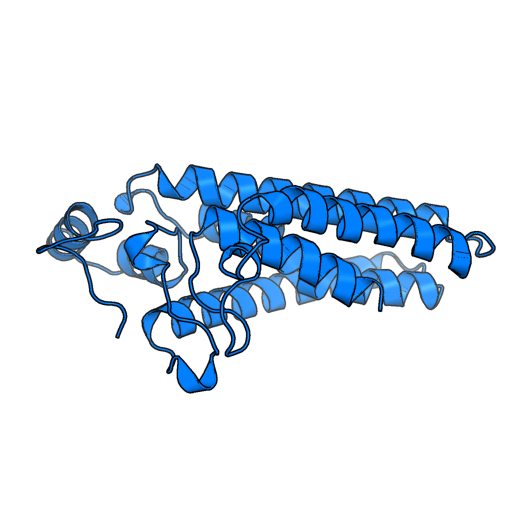4.118 1.924 1.00 91.56 108 LYS A N 1
ATOM 875 C CA . LYS A 1 108 ? 2.829 2.767 1.934 1.00 91.56 108 LYS A CA 1
ATOM 876 C C . LYS A 1 108 ? 2.164 2.431 0.602 1.00 91.56 108 LYS A C 1
ATOM 878 O O . LYS A 1 108 ? 2.379 1.340 0.086 1.00 91.56 108 LYS A O 1
ATOM 883 N N . THR A 1 109 ? 1.401 3.360 0.030 1.00 88.12 109 THR A N 1
ATOM 884 C CA . THR A 1 109 ? 0.428 3.064 -1.037 1.00 88.12 109 THR A CA 1
ATOM 885 C C . THR A 1 109 ? 0.833 3.668 -2.373 1.00 88.12 109 THR A C 1
ATOM 887 O O . THR A 1 109 ? 0.887 2.956 -3.378 1.00 88.12 109 THR A O 1
ATOM 890 N N . SER A 1 110 ? 1.158 4.965 -2.402 1.00 89.75 110 SER A N 1
ATOM 891 C CA . SER A 1 110 ? 1.435 5.675 -3.657 1.00 89.75 110 SER A CA 1
ATOM 892 C C . SER A 1 110 ? 2.647 5.111 -4.399 1.00 89.75 110 SER A C 1
ATOM 894 O O . SER A 1 110 ? 2.620 5.010 -5.626 1.00 89.75 110 SER A O 1
ATOM 896 N N . CYS A 1 111 ? 3.684 4.698 -3.662 1.00 85.50 111 CYS A N 1
ATOM 897 C CA . CYS A 1 111 ? 4.939 4.180 -4.212 1.00 85.50 111 CYS A CA 1
ATOM 898 C C . CYS A 1 111 ? 4.738 2.977 -5.153 1.00 85.50 111 CYS A C 1
ATOM 900 O O . CYS A 1 111 ? 5.294 2.920 -6.247 1.00 85.50 111 CYS A O 1
ATOM 902 N N . HIS A 1 112 ? 3.901 2.019 -4.764 1.00 82.19 112 HIS A N 1
ATOM 903 C CA . HIS A 1 112 ? 3.878 0.712 -5.405 1.00 82.19 112 HIS A CA 1
ATOM 904 C C . HIS A 1 112 ? 2.669 0.532 -6.338 1.00 82.19 112 HIS A C 1
ATOM 906 O O . HIS A 1 112 ? 2.773 -0.174 -7.342 1.00 82.19 112 HIS A O 1
ATOM 912 N N . PHE A 1 113 ? 1.545 1.210 -6.065 1.00 85.56 113 PHE A N 1
ATOM 913 C CA . PHE A 1 113 ? 0.360 1.182 -6.933 1.00 85.56 113 PHE A CA 1
ATOM 914 C C . PHE A 1 113 ? 0.401 2.186 -8.084 1.00 85.56 113 PHE A C 1
ATOM 916 O O . PHE A 1 113 ? -0.205 1.926 -9.122 1.00 85.56 113 PHE A O 1
ATOM 923 N N . PHE A 1 114 ? 1.086 3.318 -7.913 1.00 91.31 114 PHE A N 1
ATOM 924 C CA . PHE A 1 114 ? 1.023 4.420 -8.874 1.00 91.31 114 PHE A CA 1
ATOM 925 C C . PHE A 1 114 ? 2.410 4.852 -9.343 1.00 91.31 114 PHE A C 1
ATOM 927 O O . PHE A 1 114 ? 2.664 4.837 -10.545 1.00 91.31 114 PHE A O 1
ATOM 934 N N . TYR A 1 115 ? 3.327 5.156 -8.421 1.00 92.31 115 TYR A N 1
ATOM 935 C CA . TYR A 1 115 ? 4.656 5.659 -8.771 1.00 92.31 115 TYR A CA 1
ATOM 936 C C . TYR A 1 115 ? 5.440 4.651 -9.612 1.00 92.31 115 TYR A C 1
ATOM 938 O O . TYR A 1 115 ? 5.765 4.937 -10.761 1.00 92.31 115 TYR A O 1
ATOM 946 N N . LEU A 1 116 ? 5.680 3.444 -9.090 1.00 91.69 116 LEU A N 1
ATOM 947 C CA . LEU A 1 116 ? 6.441 2.428 -9.809 1.00 91.69 116 LEU A CA 1
ATOM 948 C C . LEU A 1 116 ? 5.877 2.103 -11.204 1.00 91.69 116 LEU A C 1
ATOM 950 O O . LEU A 1 116 ? 6.656 2.158 -12.153 1.00 91.69 116 LEU A O 1
ATOM 954 N N . PRO A 1 117 ? 4.586 1.750 -11.390 1.00 92.12 117 PRO A N 1
ATOM 955 C CA . PRO A 1 117 ? 4.091 1.384 -12.715 1.00 92.12 117 PRO A CA 1
ATOM 956 C C . PRO A 1 117 ? 4.166 2.530 -13.729 1.00 92.12 117 PRO A C 1
ATOM 958 O O . PRO A 1 117 ? 4.496 2.280 -14.888 1.00 92.12 117 PRO A O 1
ATOM 961 N N . ILE A 1 118 ? 3.896 3.769 -13.306 1.00 93.81 118 ILE A N 1
ATOM 962 C CA . ILE A 1 118 ? 3.950 4.940 -14.190 1.00 93.81 118 ILE A CA 1
ATOM 963 C C . ILE A 1 118 ? 5.400 5.254 -14.559 1.00 93.81 118 ILE A C 1
ATOM 965 O O . ILE A 1 118 ? 5.720 5.336 -15.743 1.00 93.81 118 ILE A O 1
ATOM 969 N N . PHE A 1 119 ? 6.297 5.352 -13.576 1.00 93.25 119 PHE A N 1
ATOM 970 C CA . PHE A 1 119 ? 7.701 5.686 -13.820 1.00 93.25 119 PHE A CA 1
ATOM 971 C C . PHE A 1 119 ? 8.416 4.582 -14.602 1.00 93.25 119 PHE A C 1
ATOM 973 O O . PHE A 1 119 ? 9.184 4.882 -15.512 1.00 93.25 119 PHE A O 1
ATOM 980 N N . LEU A 1 120 ? 8.100 3.309 -14.343 1.00 93.44 120 LEU A N 1
ATOM 981 C CA . LEU A 1 120 ? 8.589 2.191 -15.152 1.00 93.44 120 LEU A CA 1
ATOM 982 C C . LEU A 1 120 ? 8.178 2.360 -16.621 1.00 93.44 120 LEU A C 1
ATOM 984 O O . LEU A 1 120 ? 9.002 2.177 -17.514 1.00 93.44 120 LEU A O 1
ATOM 988 N N . GLY A 1 121 ? 6.923 2.746 -16.873 1.00 93.69 121 GLY A N 1
ATOM 989 C CA . GLY A 1 121 ? 6.432 3.054 -18.215 1.00 93.69 121 GLY A CA 1
ATOM 990 C C . GLY A 1 121 ? 7.183 4.214 -18.871 1.00 93.69 121 GLY A C 1
ATOM 991 O O . GLY A 1 121 ? 7.598 4.089 -20.020 1.00 93.69 121 GLY A O 1
ATOM 992 N N . LEU A 1 122 ? 7.417 5.306 -18.136 1.00 93.62 122 LEU A N 1
ATOM 993 C CA . LEU A 1 122 ? 8.168 6.470 -18.623 1.00 93.62 122 LEU A CA 1
ATOM 994 C C . LEU A 1 122 ? 9.611 6.105 -19.004 1.00 93.62 122 LEU A C 1
ATOM 996 O O . LEU A 1 122 ? 10.059 6.445 -20.101 1.00 93.62 122 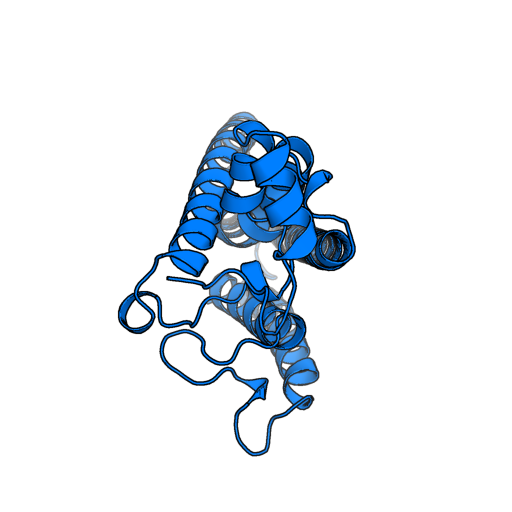LEU A O 1
ATOM 1000 N N . HIS A 1 123 ? 10.314 5.357 -18.147 1.00 92.25 123 HIS A N 1
ATOM 1001 C CA . HIS A 1 123 ? 11.678 4.899 -18.425 1.00 92.25 123 HIS A CA 1
ATOM 1002 C C . HIS A 1 123 ? 11.741 3.971 -19.643 1.00 92.25 123 HIS A C 1
ATOM 1004 O O . HIS A 1 123 ? 12.619 4.130 -20.491 1.00 92.25 123 HIS A O 1
ATOM 1010 N N . LEU A 1 124 ? 10.804 3.024 -19.767 1.00 92.75 124 LEU A N 1
ATOM 1011 C CA . LEU A 1 124 ? 10.745 2.106 -20.911 1.00 92.75 124 LEU A CA 1
ATOM 1012 C C . LEU A 1 124 ? 10.356 2.809 -22.219 1.00 92.75 124 LEU A C 1
ATOM 1014 O O . LEU A 1 124 ? 10.786 2.384 -23.288 1.00 92.75 124 LEU A O 1
ATOM 1018 N N . ALA A 1 125 ? 9.581 3.891 -22.144 1.00 94.19 125 ALA A N 1
ATOM 1019 C CA . ALA A 1 125 ? 9.249 4.738 -23.288 1.00 94.19 125 ALA A CA 1
ATOM 1020 C C . ALA A 1 125 ? 10.385 5.704 -23.680 1.00 94.19 125 ALA A C 1
ATOM 1022 O O . ALA A 1 125 ? 10.253 6.432 -24.662 1.00 94.19 125 ALA A O 1
ATOM 1023 N N . GLY A 1 126 ? 11.494 5.730 -22.930 1.00 91.69 126 GLY A N 1
ATOM 1024 C CA . GLY A 1 126 ? 12.629 6.613 -23.197 1.00 91.69 126 GLY A CA 1
ATOM 1025 C C . GLY A 1 126 ? 12.368 8.083 -22.858 1.00 91.69 126 GLY A C 1
ATOM 1026 O O . GLY A 1 126 ? 13.075 8.954 -23.365 1.00 91.69 126 GLY A O 1
ATOM 1027 N N . VAL A 1 127 ? 11.377 8.380 -22.012 1.00 93.81 127 VAL A N 1
ATOM 1028 C CA . VAL A 1 127 ? 11.104 9.748 -21.551 1.00 93.81 127 VAL A CA 1
ATOM 1029 C C . VAL A 1 127 ? 12.254 10.218 -20.660 1.00 93.81 127 VAL A C 1
ATOM 1031 O O . VAL A 1 127 ? 12.661 9.522 -19.731 1.00 93.81 127 VAL A O 1
ATOM 1034 N N . ARG A 1 128 ? 12.791 11.407 -20.949 1.00 89.75 128 ARG A N 1
ATOM 1035 C CA . ARG A 1 128 ? 13.909 12.017 -20.204 1.00 89.75 128 ARG A CA 1
ATOM 1036 C C . ARG A 1 128 ? 13.605 13.422 -19.680 1.00 89.75 128 ARG A C 1
ATOM 1038 O O . ARG A 1 128 ? 14.446 13.983 -18.990 1.00 89.75 128 ARG A O 1
ATOM 1045 N N . ASP A 1 129 ? 12.443 13.985 -20.011 1.00 94.94 129 ASP A N 1
ATOM 1046 C CA . ASP A 1 129 ? 12.054 15.337 -19.601 1.00 94.94 129 ASP A CA 1
ATOM 1047 C C . ASP A 1 129 ? 11.722 15.381 -18.096 1.00 94.94 129 ASP A C 1
ATOM 1049 O O . ASP A 1 129 ? 10.736 14.761 -17.685 1.00 94.94 129 ASP A O 1
ATOM 1053 N N . PRO A 1 130 ? 12.504 16.103 -17.267 1.00 93.50 130 PRO A N 1
ATOM 1054 C CA . PRO A 1 130 ? 12.269 16.193 -15.829 1.00 93.50 130 PRO A CA 1
ATOM 1055 C C . PRO A 1 130 ? 10.903 16.776 -15.452 1.00 93.50 130 PRO A C 1
ATOM 1057 O O . PRO A 1 130 ? 10.368 16.413 -14.404 1.00 93.50 130 PRO A O 1
ATOM 1060 N N . GLU A 1 131 ? 10.321 17.652 -16.279 1.00 96.88 131 GLU A N 1
ATOM 1061 C CA . GLU A 1 131 ? 9.024 18.254 -15.956 1.00 96.88 131 GLU A CA 1
ATOM 1062 C C . GLU A 1 131 ? 7.900 17.216 -16.062 1.00 96.88 131 GLU A C 1
ATOM 1064 O O . GLU A 1 131 ? 7.032 17.170 -15.194 1.00 96.88 131 GLU A O 1
ATOM 1069 N N . VAL A 1 132 ? 7.984 16.282 -17.021 1.00 96.38 132 VAL A N 1
ATOM 1070 C CA . VAL A 1 132 ? 7.036 15.157 -17.130 1.00 96.38 132 VAL A CA 1
ATOM 1071 C C . VAL A 1 132 ? 7.067 14.286 -15.873 1.00 96.38 132 VAL A C 1
ATOM 1073 O O . VAL A 1 132 ? 6.015 13.877 -15.375 1.00 96.38 132 VAL A O 1
ATOM 1076 N N . PHE A 1 133 ? 8.254 14.012 -15.325 1.00 93.56 133 PHE A N 1
ATOM 1077 C CA . PHE A 1 133 ? 8.385 13.245 -14.082 1.00 93.56 133 PHE A CA 1
ATOM 1078 C C . PHE A 1 133 ? 7.790 13.994 -12.883 1.00 93.56 133 PHE A C 1
ATOM 1080 O O . PHE A 1 133 ? 7.075 13.394 -12.080 1.00 93.56 133 PHE A O 1
ATOM 1087 N N . LYS A 1 134 ? 8.032 15.304 -12.788 1.00 94.56 134 LYS A N 1
ATOM 1088 C CA . LYS A 1 134 ? 7.509 16.157 -11.715 1.00 94.56 134 LYS A CA 1
ATOM 1089 C C . LYS A 1 134 ? 5.984 16.284 -11.752 1.00 94.56 134 LYS A C 1
ATOM 1091 O O . LYS A 1 134 ? 5.334 16.130 -10.719 1.00 94.56 134 LYS A O 1
ATOM 1096 N N . GLU A 1 135 ? 5.398 16.520 -12.925 1.00 96.12 135 GLU A N 1
ATOM 1097 C CA . GLU A 1 135 ? 3.940 16.557 -13.094 1.00 96.12 135 GLU A CA 1
ATOM 1098 C C . GLU A 1 135 ? 3.307 15.194 -12.787 1.00 96.12 135 GLU A C 1
ATOM 1100 O O . GLU A 1 135 ? 2.291 15.117 -12.091 1.00 96.12 135 GLU A O 1
ATOM 1105 N N . SER A 1 136 ? 3.945 14.105 -13.232 1.00 95.50 136 SER A N 1
ATOM 1106 C CA . SER A 1 136 ? 3.497 12.743 -12.927 1.00 95.50 136 SER A CA 1
ATOM 1107 C C . SER A 1 136 ? 3.479 12.481 -11.421 1.00 95.50 136 SER A C 1
ATOM 1109 O O . SER A 1 136 ? 2.506 11.927 -10.910 1.00 95.50 136 SER A O 1
ATOM 1111 N N . GLU A 1 137 ? 4.517 12.899 -10.691 1.00 92.69 137 GLU A N 1
ATOM 1112 C CA . GLU A 1 137 ? 4.598 12.732 -9.236 1.00 92.69 137 GLU A CA 1
ATOM 1113 C C . GLU A 1 137 ? 3.471 13.472 -8.500 1.00 92.69 137 GLU A C 1
ATOM 1115 O O . GLU A 1 137 ? 2.859 12.902 -7.594 1.00 92.69 137 GLU A O 1
ATOM 1120 N N . ALA A 1 138 ? 3.134 14.694 -8.924 1.00 92.62 138 ALA A N 1
ATOM 1121 C CA . ALA A 1 138 ? 2.022 15.451 -8.348 1.00 92.62 138 ALA A CA 1
ATOM 1122 C C . ALA A 1 138 ? 0.673 14.732 -8.542 1.00 92.62 138 ALA A C 1
ATOM 1124 O O . ALA A 1 138 ? -0.094 14.574 -7.592 1.00 92.62 138 ALA A O 1
ATOM 1125 N N . ILE A 1 139 ? 0.412 14.211 -9.745 1.00 94.38 139 ILE A N 1
ATOM 1126 C CA . ILE A 1 139 ? -0.812 13.448 -10.039 1.00 94.38 139 ILE A CA 1
ATOM 1127 C C . ILE A 1 139 ? -0.859 12.154 -9.214 1.00 94.38 139 ILE A C 1
ATOM 1129 O O . ILE A 1 139 ? -1.893 11.802 -8.645 1.00 94.38 139 ILE A O 1
ATOM 1133 N N . ILE A 1 140 ? 0.267 11.442 -9.122 1.00 93.75 140 ILE A N 1
ATOM 1134 C CA . ILE A 1 140 ? 0.403 10.218 -8.325 1.00 93.75 140 ILE A CA 1
ATOM 1135 C C . ILE A 1 140 ? 0.115 10.481 -6.847 1.00 93.75 140 ILE A C 1
ATOM 1137 O O . ILE A 1 140 ? -0.530 9.656 -6.194 1.00 93.75 140 ILE A O 1
ATOM 1141 N N . TYR A 1 141 ? 0.575 11.614 -6.318 1.00 91.06 141 TYR A N 1
ATOM 1142 C CA . TYR A 1 141 ? 0.316 12.002 -4.939 1.00 91.06 141 TYR A CA 1
ATOM 1143 C C . TYR A 1 141 ? -1.189 12.110 -4.665 1.00 91.06 141 TYR A C 1
ATOM 1145 O O . TYR A 1 141 ? -1.686 11.503 -3.711 1.00 91.06 141 TYR A O 1
ATOM 1153 N N . ASP A 1 142 ? -1.932 12.812 -5.518 1.00 93.38 142 ASP A N 1
ATOM 1154 C CA . ASP A 1 142 ? -3.377 12.987 -5.354 1.00 93.38 142 ASP A CA 1
ATOM 1155 C C . ASP A 1 142 ? -4.143 11.671 -5.545 1.00 93.38 142 ASP A C 1
ATOM 1157 O O . ASP A 1 142 ? -5.007 11.325 -4.730 1.00 93.38 142 ASP A O 1
ATOM 1161 N N . LEU A 1 143 ? -3.778 10.886 -6.566 1.00 94.25 143 LEU A N 1
ATOM 1162 C CA . LEU A 1 143 ? -4.369 9.569 -6.814 1.00 94.25 143 LEU A CA 1
ATOM 1163 C C . LEU A 1 143 ? -4.151 8.616 -5.641 1.00 94.25 143 LEU A C 1
ATOM 1165 O O . LEU A 1 143 ? -5.084 7.927 -5.233 1.00 94.25 143 LEU A O 1
ATOM 1169 N N . GLY A 1 144 ? -2.944 8.594 -5.077 1.00 93.88 144 GLY A N 1
ATOM 1170 C CA . GLY A 1 144 ? -2.619 7.752 -3.935 1.00 93.88 144 GLY A CA 1
ATOM 1171 C C . GLY A 1 144 ? -3.419 8.121 -2.689 1.00 93.88 144 GLY A C 1
ATOM 1172 O O . GLY A 1 144 ? -4.002 7.240 -2.058 1.00 93.88 144 GLY A O 1
ATOM 1173 N N . ASN A 1 145 ? -3.529 9.419 -2.380 1.00 94.25 145 ASN A N 1
ATOM 1174 C CA . ASN A 1 145 ? -4.356 9.914 -1.273 1.00 94.25 145 ASN A CA 1
ATOM 1175 C C . ASN A 1 145 ? -5.825 9.516 -1.430 1.00 94.25 145 ASN A C 1
ATOM 1177 O O . ASN A 1 145 ? -6.428 9.005 -0.483 1.00 94.25 145 ASN A O 1
ATOM 1181 N N . TYR A 1 146 ? -6.386 9.706 -2.624 1.00 95.62 146 TYR A N 1
ATOM 1182 C CA . TYR A 1 146 ? -7.757 9.301 -2.916 1.00 95.62 146 TYR A CA 1
ATOM 1183 C C . TYR A 1 146 ? -7.942 7.783 -2.811 1.00 95.62 146 TYR A C 1
ATOM 1185 O O . TYR A 1 146 ? -8.887 7.313 -2.177 1.00 95.62 146 TYR A O 1
ATOM 1193 N N . PHE A 1 147 ? -7.035 7.008 -3.406 1.00 95.50 147 PHE A N 1
ATOM 1194 C CA . PHE A 1 147 ? -7.117 5.552 -3.425 1.00 95.50 147 PHE A CA 1
ATOM 1195 C C . PHE A 1 147 ? -7.050 4.960 -2.017 1.00 95.50 147 PHE A C 1
ATOM 1197 O O . PHE A 1 147 ? -7.868 4.103 -1.684 1.00 95.50 147 PHE A O 1
ATOM 1204 N N . GLN A 1 148 ? -6.132 5.445 -1.176 1.00 96.38 148 GLN A N 1
ATOM 1205 C CA . GLN A 1 148 ? -6.031 4.971 0.200 1.00 96.38 148 GLN A CA 1
ATOM 1206 C C . GLN A 1 148 ? -7.242 5.394 1.032 1.00 96.38 148 GLN A C 1
ATOM 1208 O O . GLN A 1 148 ? -7.817 4.555 1.711 1.00 96.38 148 GLN A O 1
ATOM 1213 N N . ALA A 1 149 ? -7.710 6.642 0.908 1.00 97.06 149 ALA A N 1
ATOM 1214 C CA . ALA A 1 149 ? -8.906 7.084 1.629 1.00 97.06 149 ALA A CA 1
ATOM 1215 C C . ALA A 1 149 ? -10.144 6.257 1.242 1.00 97.06 149 ALA A C 1
ATOM 1217 O O . ALA A 1 149 ? -10.960 5.908 2.094 1.00 97.06 149 ALA A O 1
ATOM 1218 N N . LYS A 1 150 ? -10.264 5.890 -0.041 1.00 96.38 150 LYS A N 1
ATOM 1219 C CA . LYS A 1 150 ? -11.302 4.971 -0.515 1.00 96.38 150 LYS A CA 1
ATOM 1220 C C . LYS A 1 150 ? -11.126 3.562 0.057 1.00 96.38 150 LYS A C 1
ATOM 1222 O O . LYS A 1 150 ? -12.128 2.955 0.424 1.00 96.38 150 LYS A O 1
ATOM 1227 N N . ASN A 1 151 ? -9.902 3.030 0.112 1.00 95.06 151 ASN A N 1
ATOM 1228 C CA . ASN A 1 151 ? -9.639 1.731 0.736 1.00 95.06 151 ASN A CA 1
ATOM 1229 C C . ASN A 1 151 ? -10.072 1.728 2.206 1.00 95.06 151 ASN A C 1
ATOM 1231 O O . ASN A 1 151 ? -10.798 0.825 2.597 1.00 95.06 151 ASN A O 1
ATOM 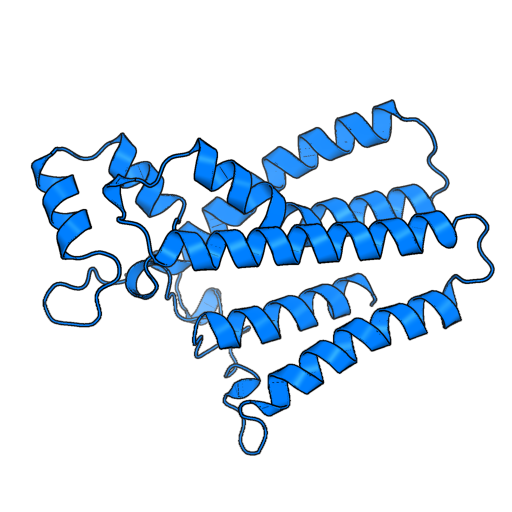1235 N N . ASP A 1 152 ? -9.692 2.746 2.973 1.00 97.12 152 ASP A N 1
ATOM 1236 C CA . ASP A 1 152 ? -10.022 2.870 4.397 1.00 97.12 152 ASP A CA 1
ATOM 1237 C C . ASP A 1 152 ? -11.535 3.011 4.618 1.00 97.12 152 ASP A C 1
ATOM 1239 O O . ASP A 1 152 ? -12.110 2.420 5.529 1.00 97.12 152 ASP A O 1
ATOM 1243 N N . PHE A 1 153 ? -12.218 3.761 3.745 1.00 97.00 153 PHE A N 1
ATOM 1244 C CA . PHE A 1 153 ? -13.677 3.845 3.768 1.00 97.00 153 PHE A CA 1
ATOM 1245 C C . PHE A 1 153 ? -14.331 2.478 3.530 1.00 97.00 153 PHE A C 1
ATOM 1247 O O . PHE A 1 153 ? -15.248 2.092 4.251 1.00 97.00 153 PHE A O 1
ATOM 1254 N N . LEU A 1 154 ? -13.864 1.744 2.515 1.00 95.50 154 LEU A N 1
ATOM 1255 C CA . LEU A 1 154 ? -14.378 0.415 2.182 1.00 95.50 154 LEU A CA 1
ATOM 1256 C C . LEU A 1 154 ? -13.987 -0.650 3.208 1.00 95.50 154 LEU A C 1
ATOM 1258 O O . LEU A 1 154 ? -14.641 -1.685 3.261 1.00 95.50 154 LEU A O 1
ATOM 1262 N N . ASP A 1 155 ? -12.945 -0.418 4.002 1.00 94.31 155 ASP A N 1
ATOM 1263 C CA . ASP A 1 155 ? -12.591 -1.295 5.112 1.00 94.31 155 ASP A CA 1
ATOM 1264 C C . ASP A 1 155 ? -13.669 -1.253 6.203 1.00 94.31 155 ASP A C 1
ATOM 1266 O O . ASP A 1 155 ? -14.041 -2.285 6.750 1.00 94.31 155 ASP A O 1
ATOM 1270 N N . VAL A 1 156 ? -14.240 -0.074 6.463 1.00 93.88 156 VAL A N 1
ATOM 1271 C CA . VAL A 1 156 ? -15.264 0.092 7.503 1.00 93.88 156 VAL A CA 1
ATOM 1272 C C . VAL A 1 156 ? -16.683 -0.124 6.994 1.00 93.88 156 VAL A C 1
ATOM 1274 O O . VAL A 1 156 ? -17.472 -0.675 7.745 1.00 93.88 156 VAL A O 1
ATOM 1277 N N . PHE A 1 157 ? -17.012 0.329 5.780 1.00 94.31 157 PHE A N 1
ATOM 1278 C CA . PHE A 1 157 ? -18.391 0.367 5.258 1.00 94.31 157 PHE A CA 1
ATOM 1279 C C . PHE A 1 157 ? -18.607 -0.473 3.989 1.00 94.31 157 PHE A C 1
ATOM 1281 O O . PHE A 1 157 ? -19.674 -0.432 3.370 1.00 94.31 157 PHE A O 1
ATOM 1288 N N . GLY A 1 158 ? -17.565 -1.139 3.491 1.00 92.94 158 GLY A N 1
ATOM 1289 C CA . GLY A 1 158 ? -17.640 -1.907 2.254 1.00 92.94 158 GLY A CA 1
ATOM 1290 C C . GLY A 1 158 ? -18.233 -3.292 2.484 1.00 92.94 158 GLY A C 1
ATOM 1291 O O . GLY A 1 158 ? -17.850 -3.989 3.415 1.00 92.94 158 GLY A O 1
ATOM 1292 N N . ASN A 1 159 ? -19.106 -3.741 1.577 1.00 92.19 159 ASN A N 1
ATOM 1293 C CA . ASN A 1 159 ? -19.613 -5.114 1.604 1.00 92.19 159 ASN A CA 1
ATOM 1294 C C . ASN A 1 159 ? -18.458 -6.116 1.351 1.00 92.19 159 ASN A C 1
ATOM 1296 O O . ASN A 1 159 ? -17.904 -6.092 0.243 1.00 92.19 159 ASN A O 1
ATOM 1300 N N . PRO A 1 160 ? -18.137 -7.028 2.296 1.00 89.75 160 PRO A N 1
ATOM 1301 C CA . PRO A 1 160 ? -17.067 -8.019 2.148 1.00 89.75 160 PRO A CA 1
ATOM 1302 C C . PRO A 1 160 ? -17.187 -8.916 0.911 1.00 89.75 160 PRO A C 1
ATOM 1304 O O . PRO A 1 160 ? -16.172 -9.338 0.358 1.00 89.75 160 PRO A O 1
ATOM 1307 N N . GLU A 1 161 ? -18.406 -9.182 0.432 1.00 89.69 161 GLU A N 1
ATOM 1308 C CA . GLU A 1 161 ? -18.639 -9.959 -0.794 1.00 89.69 161 GLU A CA 1
ATOM 1309 C C . GLU A 1 161 ? -18.156 -9.220 -2.051 1.00 89.69 161 GLU A C 1
ATOM 1311 O O . GLU A 1 161 ? -17.757 -9.848 -3.030 1.00 89.69 161 GLU A O 1
ATOM 1316 N N . ILE A 1 162 ? -18.159 -7.883 -2.016 1.00 89.19 162 ILE A N 1
ATOM 1317 C CA . ILE A 1 162 ? -17.716 -7.020 -3.118 1.00 89.19 162 ILE A CA 1
ATOM 1318 C C . ILE A 1 162 ? -16.238 -6.658 -2.958 1.00 89.19 162 ILE A C 1
ATOM 1320 O O . ILE A 1 162 ? -15.477 -6.706 -3.925 1.00 89.19 162 ILE A O 1
ATOM 1324 N N . THR A 1 163 ? -15.811 -6.282 -1.750 1.00 88.62 163 THR A N 1
ATOM 1325 C CA . THR A 1 163 ? -14.414 -5.903 -1.475 1.00 88.62 163 THR A CA 1
ATOM 1326 C C . THR A 1 163 ? -13.482 -7.117 -1.485 1.00 88.62 163 THR A C 1
ATOM 1328 O O . THR A 1 163 ? -12.281 -6.979 -1.727 1.00 88.62 163 THR A O 1
ATOM 1331 N N . GLY A 1 164 ? -14.024 -8.313 -1.235 1.00 88.75 164 GLY A N 1
ATOM 1332 C CA . GLY A 1 164 ? -13.280 -9.563 -1.157 1.00 88.75 164 GLY A CA 1
ATOM 1333 C C . GLY A 1 164 ? -12.359 -9.656 0.062 1.00 88.75 164 GLY A C 1
ATOM 1334 O O . GLY A 1 164 ? -11.446 -10.489 0.042 1.00 88.75 164 GLY A O 1
ATOM 1335 N N . LYS A 1 165 ? -12.551 -8.795 1.070 1.00 88.81 165 LYS A N 1
ATOM 1336 C CA . LYS A 1 165 ? -11.863 -8.832 2.367 1.00 88.81 165 LYS A CA 1
ATOM 1337 C C . LYS A 1 165 ? -12.795 -8.381 3.492 1.00 88.81 165 LYS A C 1
ATOM 1339 O O . LYS A 1 165 ? -13.670 -7.544 3.281 1.00 88.81 165 LYS A O 1
ATOM 1344 N N . ILE A 1 166 ? -12.569 -8.910 4.688 1.00 89.25 166 ILE A N 1
ATOM 1345 C CA . ILE A 1 166 ? -13.184 -8.405 5.919 1.00 89.25 166 ILE A CA 1
ATOM 1346 C C . ILE A 1 166 ? -12.321 -7.254 6.438 1.00 89.25 166 ILE A C 1
ATOM 1348 O O . ILE A 1 166 ? -11.100 -7.396 6.519 1.00 89.25 166 ILE A O 1
ATOM 1352 N N . GLY A 1 167 ? -12.957 -6.129 6.763 1.00 87.56 167 GLY A N 1
ATOM 1353 C CA . GLY A 1 167 ? -12.279 -4.974 7.336 1.00 87.56 167 GLY A CA 1
ATOM 1354 C C . GLY A 1 167 ? -11.689 -5.252 8.711 1.00 87.56 167 GLY A C 1
ATOM 1355 O O . GLY A 1 167 ? -12.238 -6.031 9.491 1.00 87.56 167 GLY A O 1
ATOM 1356 N N . SER A 1 168 ? -10.566 -4.608 9.004 1.00 90.38 168 SER A N 1
ATOM 1357 C CA . SER A 1 168 ? -9.831 -4.779 10.260 1.00 90.38 168 SER A CA 1
ATOM 1358 C C . SER A 1 168 ? -9.248 -3.479 10.815 1.00 90.38 168 SER A C 1
ATOM 1360 O O . SER A 1 168 ? -8.651 -3.498 11.891 1.00 90.38 168 SER A O 1
ATOM 1362 N N . ASP A 1 169 ? -9.408 -2.347 10.120 1.00 94.00 169 ASP A N 1
ATOM 1363 C CA . ASP A 1 169 ? -8.716 -1.100 10.449 1.00 94.00 169 ASP A CA 1
ATOM 1364 C C . ASP A 1 169 ? -9.024 -0.607 11.868 1.00 94.00 169 ASP A C 1
ATOM 1366 O O . ASP A 1 169 ? -8.118 -0.184 12.593 1.00 94.00 169 ASP A O 1
ATOM 1370 N N . ILE A 1 170 ? -10.285 -0.712 12.297 1.00 93.44 170 ILE A N 1
ATOM 1371 C CA . ILE A 1 170 ? -10.717 -0.306 13.640 1.00 93.44 170 ILE A CA 1
ATOM 1372 C C . ILE A 1 170 ? -10.074 -1.204 14.698 1.00 93.44 170 ILE A C 1
ATOM 1374 O O . ILE A 1 170 ? -9.484 -0.707 15.656 1.00 93.44 170 ILE A O 1
ATOM 1378 N N . GLN A 1 171 ? -10.172 -2.523 14.527 1.00 91.12 171 GLN A N 1
ATOM 1379 C CA . GLN A 1 171 ? -9.673 -3.515 15.483 1.00 91.12 171 GLN A CA 1
ATOM 1380 C C . GLN A 1 171 ? -8.141 -3.490 15.572 1.00 91.12 171 GLN A C 1
ATOM 1382 O O . GLN A 1 171 ? -7.570 -3.732 16.635 1.00 91.12 171 GLN A O 1
ATOM 1387 N N . SER A 1 172 ? -7.482 -3.137 14.470 1.00 91.81 172 SER A N 1
ATOM 1388 C CA . SER A 1 172 ? -6.028 -3.036 14.346 1.00 91.81 172 SER A CA 1
ATOM 1389 C C . SER A 1 172 ? -5.471 -1.658 14.725 1.00 91.81 172 SER A C 1
ATOM 1391 O O . SER A 1 172 ? -4.278 -1.419 14.541 1.00 91.81 172 SER A O 1
ATOM 1393 N N . ASN A 1 173 ? -6.300 -0.746 15.254 1.00 95.19 173 ASN A N 1
ATOM 1394 C CA . ASN A 1 173 ? -5.913 0.623 15.622 1.00 95.19 173 ASN A CA 1
ATOM 1395 C C . ASN A 1 173 ? -5.215 1.379 14.473 1.00 95.19 173 ASN A C 1
ATOM 1397 O O . ASN A 1 173 ? -4.235 2.100 14.679 1.00 95.19 173 ASN A O 1
ATOM 1401 N N . LYS A 1 174 ? -5.670 1.183 13.233 1.00 96.12 174 LYS A N 1
ATOM 1402 C CA . LYS A 1 174 ? -5.033 1.790 12.061 1.00 96.12 174 LYS A CA 1
ATOM 1403 C C . LYS A 1 174 ? -5.264 3.294 12.048 1.00 96.12 174 LYS A C 1
ATOM 1405 O O . LYS A 1 174 ? -6.364 3.771 12.344 1.00 96.12 174 LYS A O 1
ATOM 1410 N N . CYS A 1 175 ? -4.235 4.035 11.638 1.00 97.50 175 CYS A N 1
ATOM 1411 C CA . CYS A 1 175 ? -4.330 5.462 11.332 1.00 97.50 175 CYS A CA 1
ATOM 1412 C C . CYS A 1 175 ? -5.044 5.643 9.986 1.00 97.50 175 CYS A C 1
ATOM 1414 O O . CYS A 1 175 ? -4.433 6.031 8.994 1.00 97.50 175 CYS A O 1
ATOM 1416 N N . SER A 1 176 ? -6.326 5.286 9.953 1.00 97.75 176 SER A N 1
ATOM 1417 C CA . SER A 1 176 ? -7.166 5.346 8.763 1.00 97.75 176 SER A CA 1
ATOM 1418 C C . SER A 1 176 ? -7.643 6.772 8.499 1.00 97.75 176 SER A C 1
ATOM 1420 O O . SER A 1 176 ? -7.730 7.608 9.408 1.00 97.75 176 SER A O 1
ATOM 1422 N N . TRP A 1 177 ? -8.026 7.050 7.255 1.00 98.31 177 TRP A N 1
ATOM 1423 C CA . TRP A 1 177 ? -8.632 8.324 6.877 1.00 98.31 177 TRP A CA 1
ATOM 1424 C C . TRP A 1 177 ? -9.859 8.658 7.735 1.00 98.31 177 TRP A C 1
ATOM 1426 O O . TRP A 1 177 ? -10.021 9.802 8.165 1.00 98.31 177 TRP A O 1
ATOM 1436 N N . LEU A 1 178 ? -10.696 7.656 8.029 1.00 97.56 178 LEU A N 1
ATOM 1437 C CA . LEU A 1 178 ? -11.889 7.811 8.862 1.00 97.56 178 LEU A CA 1
ATOM 1438 C C . LEU A 1 178 ? -11.538 8.192 10.303 1.00 97.56 178 LEU A C 1
ATOM 1440 O O . LEU A 1 178 ? -12.153 9.107 10.850 1.00 97.56 178 LEU A O 1
ATOM 1444 N N . ALA A 1 179 ? -10.534 7.548 10.906 1.00 97.44 179 ALA A N 1
ATOM 1445 C CA . ALA A 1 179 ? -10.095 7.876 12.260 1.00 97.44 179 ALA A CA 1
ATOM 1446 C C . ALA A 1 179 ? -9.550 9.305 12.340 1.00 97.44 179 ALA A C 1
ATOM 1448 O O . ALA A 1 179 ? -9.938 10.073 13.220 1.00 97.44 179 ALA A O 1
ATOM 1449 N N . VAL A 1 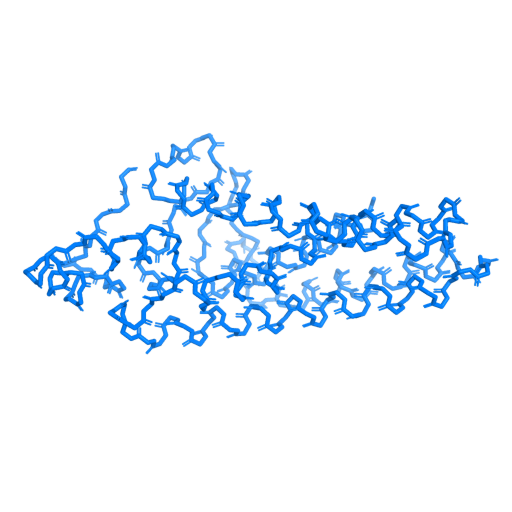180 ? -8.715 9.694 11.374 1.00 98.00 180 VAL A N 1
ATOM 1450 C CA . VAL A 1 180 ? -8.168 11.054 11.283 1.00 98.00 180 VAL A CA 1
ATOM 1451 C C . VAL A 1 180 ? -9.287 12.083 11.128 1.00 98.00 180 VAL A C 1
ATOM 1453 O O . VAL A 1 180 ? -9.311 13.077 11.850 1.00 98.00 180 VAL A O 1
ATOM 1456 N N . LYS A 1 181 ? -10.247 11.839 10.229 1.00 97.81 181 LYS A N 1
ATOM 1457 C CA . LYS A 1 181 ? -11.389 12.740 10.026 1.00 97.81 181 LYS A CA 1
ATOM 1458 C C . LYS A 1 181 ? -12.288 12.829 11.249 1.00 97.81 181 LYS A C 1
ATOM 1460 O O . LYS A 1 181 ? -12.766 13.913 11.569 1.00 97.81 181 LYS A O 1
ATOM 1465 N N . CYS A 1 182 ? -12.479 11.722 11.960 1.00 97.00 182 CYS A N 1
ATOM 1466 C CA . CYS A 1 182 ? -13.178 11.734 13.235 1.00 97.00 182 CYS A CA 1
ATOM 1467 C C . CYS A 1 182 ? -12.460 12.658 14.229 1.00 97.00 182 CYS A C 1
ATOM 1469 O O . CYS A 1 182 ? -13.097 13.542 14.787 1.00 97.00 182 CYS A O 1
ATOM 1471 N N . MET A 1 183 ? -11.136 12.552 14.382 1.00 96.81 183 MET A N 1
ATOM 1472 C CA . MET A 1 183 ? -10.380 13.410 15.309 1.00 96.81 183 MET A CA 1
ATOM 1473 C C . MET A 1 183 ? -10.407 14.901 14.938 1.00 96.81 183 MET A C 1
ATOM 1475 O O . MET A 1 183 ? -10.331 15.748 15.826 1.00 96.81 183 MET A O 1
ATOM 1479 N N . GLU A 1 184 ? -10.555 15.235 13.654 1.00 96.62 184 GLU A N 1
ATOM 1480 C CA . GLU A 1 184 ? -10.681 16.622 13.181 1.00 96.62 184 GLU A CA 1
ATOM 1481 C C . GLU A 1 184 ? -12.054 17.249 13.475 1.00 96.62 184 GLU A C 1
ATOM 1483 O O . GLU A 1 184 ? -12.138 18.462 13.663 1.00 96.62 184 GLU A O 1
ATOM 1488 N N . HIS A 1 185 ? -13.124 16.449 13.502 1.00 96.94 185 HIS A N 1
ATOM 1489 C CA . HIS A 1 185 ? -14.505 16.953 13.522 1.00 96.94 185 HIS A CA 1
ATOM 1490 C C . HIS A 1 185 ? -15.314 16.582 14.773 1.00 96.94 185 HIS A C 1
ATOM 1492 O O . HIS A 1 185 ? -16.349 17.198 15.024 1.00 96.94 185 HIS A O 1
ATOM 1498 N N . ALA A 1 186 ? -14.876 15.585 15.541 1.00 96.62 186 ALA A N 1
ATOM 1499 C CA . ALA A 1 186 ? -15.573 15.096 16.724 1.00 96.62 186 ALA A CA 1
ATOM 1500 C C . ALA A 1 186 ? -15.536 16.098 17.889 1.00 96.62 186 ALA A C 1
ATOM 1502 O O . ALA A 1 186 ? -14.546 16.811 18.083 1.00 96.62 186 ALA A O 1
ATOM 1503 N N . SER A 1 187 ? -16.593 16.100 18.705 1.00 97.56 187 SER A N 1
ATOM 1504 C CA . SER A 1 187 ? -16.582 16.768 20.011 1.00 97.56 187 SER A CA 1
ATOM 1505 C C . SER A 1 187 ? -15.611 16.078 20.977 1.00 97.56 187 SER A C 1
ATOM 1507 O O . SER A 1 187 ? -15.175 14.949 20.740 1.00 97.56 187 SER A O 1
ATOM 1509 N N . GLU A 1 188 ? -15.281 16.725 22.094 1.00 97.06 188 GLU A N 1
ATOM 1510 C CA . GLU A 1 188 ? -14.394 16.127 23.100 1.00 97.06 188 GLU A CA 1
ATOM 1511 C C . GLU A 1 188 ? -14.991 14.847 23.709 1.00 97.06 188 GLU A C 1
ATOM 1513 O O . GLU A 1 188 ? -14.271 13.875 23.936 1.00 97.06 188 GLU A O 1
ATOM 1518 N N . GLU A 1 189 ? -16.316 14.780 23.871 1.00 96.50 189 GLU A N 1
ATOM 1519 C CA . GLU A 1 189 ? -17.014 13.569 24.319 1.00 96.50 189 GLU A CA 1
ATOM 1520 C C . GLU A 1 189 ? -16.887 12.434 23.293 1.00 96.50 189 GLU A C 1
ATOM 1522 O O . GLU A 1 189 ? -16.614 11.290 23.651 1.00 96.50 189 GLU A O 1
ATOM 1527 N N . GLN A 1 190 ? -17.034 12.740 22.001 1.00 95.81 190 GLN A N 1
ATOM 1528 C CA . GLN A 1 190 ? -16.877 11.758 20.923 1.00 95.81 190 GLN A CA 1
ATOM 1529 C C . GLN A 1 190 ? -15.422 11.280 20.788 1.00 95.81 190 GLN A C 1
ATOM 1531 O O . GLN A 1 190 ? -15.180 10.096 20.545 1.00 95.81 190 GLN A O 1
ATOM 1536 N N . LYS A 1 191 ? -14.440 12.166 20.993 1.00 96.19 191 LYS A N 1
ATOM 1537 C CA . LYS A 1 191 ? -13.018 11.791 21.034 1.00 96.19 191 LYS A CA 1
ATOM 1538 C C . LYS A 1 191 ? -12.699 10.890 22.222 1.00 96.19 191 LYS A C 1
ATOM 1540 O O . LYS A 1 191 ? -11.913 9.960 22.060 1.00 96.19 191 LYS A O 1
ATOM 1545 N N . ALA A 1 192 ? -13.315 11.122 23.383 1.00 95.00 192 ALA A N 1
ATOM 1546 C CA . ALA A 1 192 ? -13.161 10.244 24.541 1.00 95.00 192 ALA A CA 1
ATOM 1547 C C . ALA A 1 192 ? -13.662 8.822 24.237 1.00 95.00 192 ALA A C 1
ATOM 1549 O O . ALA A 1 192 ? -12.954 7.858 24.518 1.00 95.00 192 ALA A O 1
ATOM 1550 N N . VAL A 1 193 ? -14.813 8.695 23.562 1.00 94.56 193 VAL A N 1
ATOM 1551 C CA . VAL A 1 193 ? -15.316 7.393 23.085 1.00 94.56 193 VAL A CA 1
ATOM 1552 C C . VAL A 1 193 ? -14.330 6.747 22.112 1.00 94.56 193 VAL A C 1
ATOM 1554 O O . VAL A 1 193 ? -13.997 5.579 22.264 1.00 94.56 193 VAL A O 1
ATOM 1557 N N . MET A 1 194 ? -13.807 7.491 21.134 1.00 94.88 194 MET A N 1
ATOM 1558 C CA . MET A 1 194 ? -12.794 6.960 20.214 1.00 94.88 194 MET A CA 1
ATOM 1559 C C . MET A 1 194 ? -11.540 6.473 20.952 1.00 94.88 194 MET A C 1
ATOM 1561 O O . MET A 1 194 ? -11.031 5.403 20.634 1.00 94.88 194 MET A O 1
ATOM 1565 N N . ALA A 1 195 ? -11.060 7.216 21.951 1.00 93.75 195 ALA A N 1
ATOM 1566 C CA . ALA A 1 195 ? -9.890 6.840 22.742 1.00 93.75 195 ALA A CA 1
ATOM 1567 C C . ALA A 1 195 ? -10.101 5.562 23.571 1.00 93.75 195 ALA A C 1
ATOM 1569 O O . ALA A 1 195 ? -9.146 4.815 23.783 1.00 93.75 195 ALA A O 1
ATOM 1570 N N . GLU A 1 196 ? -11.327 5.315 24.035 1.00 92.50 196 GLU A N 1
ATOM 1571 C CA . GLU A 1 196 ? -11.687 4.107 24.782 1.00 92.50 196 GLU A CA 1
ATOM 1572 C C . GLU A 1 196 ? -11.915 2.899 23.859 1.00 92.50 196 GLU A C 1
ATOM 1574 O O . GLU A 1 196 ? -11.515 1.783 24.188 1.00 92.50 196 GLU A O 1
ATOM 1579 N N . CYS A 1 197 ? -12.542 3.119 22.703 1.00 93.25 197 CYS A N 1
ATOM 1580 C CA . CYS A 1 197 ? -13.151 2.060 21.899 1.00 93.25 197 CYS A CA 1
ATOM 1581 C C . CYS A 1 197 ? -12.347 1.644 20.654 1.00 93.25 197 CYS A C 1
ATOM 1583 O O . CYS A 1 197 ? -12.480 0.511 20.183 1.00 93.25 197 CYS A O 1
ATOM 1585 N N . TYR A 1 198 ? -11.546 2.545 20.077 1.00 94.50 198 TYR A N 1
ATOM 1586 C CA . TYR A 1 198 ? -10.792 2.286 18.846 1.00 94.50 198 TYR A CA 1
ATOM 1587 C C . TYR A 1 198 ? -9.555 1.417 19.139 1.00 94.50 198 TYR A C 1
ATOM 1589 O O . TYR A 1 198 ? -8.869 1.626 20.140 1.00 94.50 198 TYR A O 1
ATOM 1597 N N . GLY A 1 199 ? -9.267 0.417 18.299 1.00 91.62 199 GLY A N 1
ATOM 1598 C CA . GLY A 1 199 ? -8.166 -0.527 18.535 1.00 91.62 199 GLY A CA 1
ATOM 1599 C C . GLY A 1 199 ? -8.429 -1.601 19.597 1.00 91.62 199 GLY A C 1
ATOM 1600 O O . GLY A 1 199 ? -7.490 -2.270 20.025 1.00 91.62 199 GLY A O 1
ATOM 1601 N N . GLN A 1 200 ? -9.675 -1.758 20.057 1.00 87.31 200 GLN A N 1
ATOM 1602 C CA . GLN A 1 200 ? -10.053 -2.749 21.068 1.00 87.31 200 GLN A CA 1
ATOM 1603 C C . GLN A 1 200 ? -10.751 -3.963 20.447 1.00 87.31 200 GLN A C 1
ATOM 1605 O O . GLN A 1 200 ? -11.538 -3.833 19.513 1.00 87.31 200 GLN A O 1
ATOM 1610 N N . ASN A 1 201 ? -10.540 -5.139 21.044 1.00 73.12 201 ASN A N 1
ATOM 1611 C CA . ASN A 1 201 ? -11.268 -6.370 20.728 1.00 73.12 201 ASN A CA 1
ATOM 1612 C C . ASN A 1 201 ? -12.166 -6.730 21.927 1.00 73.12 201 ASN A C 1
ATOM 1614 O O . ASN A 1 201 ? -11.672 -7.277 22.912 1.00 73.12 201 ASN A O 1
ATOM 1618 N N . GLY A 1 202 ? -13.465 -6.391 21.908 1.00 63.72 202 GLY A N 1
ATOM 1619 C CA . GLY A 1 202 ? -14.363 -6.690 23.038 1.00 63.72 202 GLY A CA 1
ATOM 1620 C C . GLY A 1 202 ? -15.598 -5.790 23.170 1.00 63.72 202 GLY A C 1
ATOM 1621 O O . GLY A 1 202 ? -16.043 -5.184 22.208 1.00 63.72 202 GLY A O 1
ATOM 1622 N N . ARG A 1 203 ? -16.177 -5.695 24.379 1.00 51.59 203 ARG A N 1
ATOM 1623 C CA . ARG A 1 203 ? -17.475 -5.017 24.626 1.00 51.59 203 ARG A CA 1
ATOM 1624 C C . ARG A 1 203 ? -17.522 -3.527 24.264 1.00 51.59 203 ARG A C 1
ATOM 1626 O O . ARG A 1 203 ? -18.607 -3.047 23.962 1.00 51.59 203 ARG A O 1
ATOM 1633 N N . CYS A 1 204 ? -16.390 -2.826 24.295 1.00 59.16 204 CYS A N 1
ATOM 1634 C CA . CYS A 1 204 ? -16.297 -1.426 23.873 1.00 59.16 204 CYS A CA 1
ATOM 1635 C C . CYS A 1 204 ? -15.808 -1.270 22.422 1.00 59.16 204 CYS A C 1
ATOM 1637 O O . CYS A 1 204 ? -15.597 -0.148 21.998 1.00 59.16 204 CYS A O 1
ATOM 1639 N N . SER A 1 205 ? -15.597 -2.337 21.638 1.00 69.38 205 SER A N 1
ATOM 1640 C CA . SER A 1 205 ? -15.077 -2.177 20.271 1.00 69.38 205 SER A CA 1
ATOM 1641 C C . SER A 1 205 ? -16.097 -1.493 19.365 1.00 69.38 205 SER A C 1
ATOM 1643 O O . SER A 1 205 ? -17.251 -1.927 19.296 1.00 69.38 205 SER A O 1
ATOM 1645 N N . LEU A 1 206 ? -15.659 -0.486 18.611 1.00 67.25 206 LEU A N 1
ATOM 1646 C CA . LEU A 1 206 ? -16.466 0.059 17.521 1.00 67.25 206 LEU A CA 1
ATOM 1647 C C . LEU A 1 206 ? -16.642 -1.013 16.427 1.00 67.25 206 LEU A C 1
ATOM 1649 O O . LEU A 1 206 ? -15.657 -1.651 16.045 1.00 67.25 206 LEU A O 1
ATOM 1653 N N . PRO A 1 207 ? -17.870 -1.252 15.934 1.00 61.69 207 PRO A N 1
ATOM 1654 C CA . PRO A 1 207 ? -18.085 -2.201 14.853 1.00 61.69 207 PRO A CA 1
ATOM 1655 C C . PRO A 1 207 ? -17.604 -1.617 13.520 1.00 61.69 207 PRO A C 1
ATOM 1657 O O . PRO A 1 207 ? -17.820 -0.438 13.235 1.00 61.69 207 PRO A O 1
ATOM 1660 N N . SER A 1 208 ? -17.004 -2.468 12.690 1.00 57.41 208 SER A N 1
ATOM 1661 C CA . SER A 1 208 ? -16.993 -2.264 11.237 1.00 57.41 208 SER A CA 1
ATOM 1662 C C . SER A 1 208 ? -18.399 -2.623 10.727 1.00 57.41 208 SER A C 1
ATOM 1664 O O . SER A 1 208 ? -18.959 -3.617 11.201 1.00 57.41 208 SER A O 1
ATOM 1666 N N . ILE A 1 209 ? -19.003 -1.794 9.870 1.00 50.12 209 ILE A N 1
ATOM 1667 C CA . ILE A 1 209 ? -20.431 -1.862 9.493 1.00 50.12 209 ILE A CA 1
ATOM 1668 C C . ILE A 1 209 ? -20.609 -2.507 8.120 1.00 50.12 209 ILE A C 1
ATOM 1670 O O . ILE A 1 209 ? -19.987 -2.027 7.149 1.00 50.12 209 ILE A O 1
#

pLDDT: mean 91.87, std 8.32, range [50.12, 98.31]

Radius of gyration: 18.84 Å; chains: 1; bounding box: 41×45×48 Å